Protein 4Q9B (pdb70)

CATH classification: 2.60.40.10

Sequence (193 aa):
SEIAVLLRDPTVEEIWIDKSATLVCEVLSTVSAGVVVSWMVNGKVRNEGVQMEPTKMSGNQYLTISRLTSSVEEWQSGVEYTCSAKQDQSSTPVVKRTRKAAVLLRDPTVEEIWIDKSATLVCEVLVSAGVVVSWMVNGKVRNEGVQMEPTKMSGNQYLTISRLTSSVEEWQSGVEYTCSAKQDPVVKRTRKA

Structure (mmCIF, N/CA/C/O backbone):
data_4Q9B
#
_entry.id   4Q9B
#
_cell.length_a   41.840
_cell.length_b   48.450
_cell.length_c   47.190
_cell.angle_alpha   90.00
_cell.angle_beta   110.31
_cell.angle_gamma   90.00
#
_symmetry.space_group_name_H-M   'P 1 21 1'
#
loop_
_entity.id
_entity.type
_entity.pdbx_description
1 polymer 'Novel antigen receptor'
2 water water
#
loop_
_atom_site.group_PDB
_atom_site.id
_atom_site.type_symbol
_atom_site.label_atom_id
_atom_site.label_alt_id
_atom_site.label_comp_id
_atom_site.label_asym_id
_atom_site.label_entity_id
_atom_site.label_seq_id
_atom_site.pdbx_PDB_ins_code
_atom_site.Cartn_x
_atom_site.Cartn_y
_atom_site.Cartn_z
_atom_site.occupancy
_atom_site.B_iso_or_equiv
_atom_site.auth_seq_id
_atom_site.auth_comp_id
_atom_site.auth_asym_id
_atom_site.auth_atom_id
_atom_site.pdbx_PDB_model_num
ATOM 1 N N . SER A 1 2 ? -26.444 -3.853 5.356 1.00 71.29 243 SER A N 1
ATOM 2 C CA . SER A 1 2 ? -25.623 -3.110 6.365 1.00 73.78 243 SER A CA 1
ATOM 3 C C . SER A 1 2 ? -24.121 -3.002 6.058 1.00 74.70 243 SER A C 1
ATOM 4 O O . SER A 1 2 ? -23.422 -2.251 6.742 1.00 83.48 243 SER A O 1
ATOM 7 N N . GLU A 1 3 ? -23.615 -3.726 5.057 1.00 62.94 244 GLU A N 1
ATOM 8 C CA . GLU A 1 3 ? -22.167 -3.798 4.863 1.00 51.90 244 GLU A CA 1
ATOM 9 C C . GLU A 1 3 ? -21.591 -2.630 4.047 1.00 40.06 244 GLU A C 1
ATOM 10 O O . GLU A 1 3 ? -22.049 -2.294 2.953 1.00 41.67 244 GLU A O 1
ATOM 16 N N . ILE A 1 4 ? -20.562 -2.021 4.609 1.00 31.35 245 ILE A N 1
ATOM 17 C CA . ILE A 1 4 ? -19.865 -0.927 3.963 1.00 27.74 245 ILE A CA 1
ATOM 18 C C . ILE A 1 4 ? -18.731 -1.475 3.094 1.00 29.17 245 ILE A C 1
ATOM 19 O O . ILE A 1 4 ? -18.242 -2.586 3.328 1.00 30.73 245 ILE A O 1
ATOM 24 N N . ALA A 1 5 ? -18.324 -0.689 2.093 1.00 24.83 246 ALA A N 1
ATOM 25 C CA . ALA A 1 5 ? -17.173 -0.994 1.267 1.00 24.37 246 ALA A CA 1
ATOM 26 C C . ALA A 1 5 ? -16.098 -0.001 1.637 1.00 20.83 246 ALA A C 1
ATOM 27 O O . ALA A 1 5 ? -16.366 1.203 1.680 1.00 22.26 246 ALA A O 1
ATOM 29 N N . VAL A 1 6 ? -14.906 -0.500 1.938 1.00 19.03 247 VAL A N 1
ATOM 30 C CA . VAL A 1 6 ? -13.803 0.341 2.382 1.00 18.04 247 VAL A CA 1
ATOM 31 C C . VAL A 1 6 ? -12.653 0.193 1.406 1.00 18.01 247 VAL A C 1
ATOM 32 O O . VAL A 1 6 ? -12.183 -0.910 1.149 1.00 20.58 247 VAL A O 1
ATOM 36 N N . LEU A 1 7 ? -12.223 1.311 0.843 1.00 15.95 248 LEU A N 1
ATOM 37 C CA . LEU A 1 7 ? -11.122 1.357 -0.095 1.00 17.33 248 LEU A CA 1
ATOM 38 C C . LEU A 1 7 ? -10.021 2.250 0.464 1.00 16.74 248 LEU A C 1
ATOM 39 O O . LEU A 1 7 ? -10.222 3.435 0.718 1.00 17.72 248 LEU A O 1
ATOM 44 N N . LEU A 1 8 ? -8.845 1.671 0.659 1.00 16.24 249 LEU A N 1
ATOM 45 C CA . LEU A 1 8 ? -7.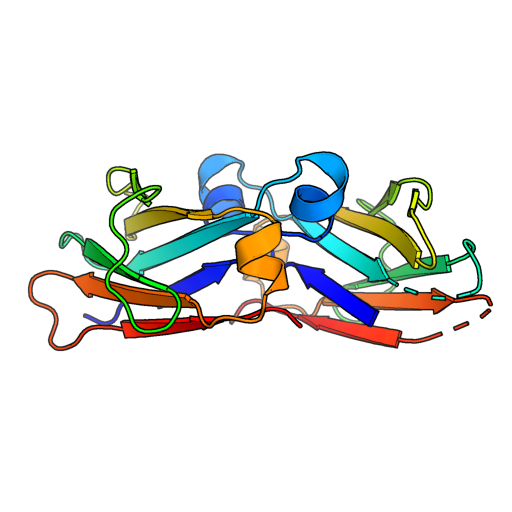692 2.386 1.228 1.00 15.20 249 LEU A CA 1
ATOM 46 C C . LEU A 1 8 ? -6.710 2.713 0.113 1.00 16.02 249 LEU A C 1
ATOM 47 O O . LEU A 1 8 ? -6.234 1.801 -0.585 1.00 18.21 249 LEU A O 1
ATOM 52 N N . ARG A 1 9 ? -6.417 4.006 -0.052 1.00 16.39 250 ARG A N 1
ATOM 53 C CA . ARG A 1 9 ? -5.522 4.489 -1.094 1.00 15.78 250 ARG A CA 1
ATOM 54 C C . ARG A 1 9 ? -4.160 4.782 -0.501 1.00 15.08 250 ARG A C 1
ATOM 55 O O . ARG A 1 9 ? -4.053 5.555 0.473 1.00 16.60 250 ARG A O 1
ATOM 63 N N . ASP A 1 10 ? -3.128 4.191 -1.100 1.00 18.10 251 ASP A N 1
ATOM 64 C CA . ASP A 1 10 ? -1.749 4.483 -0.757 1.00 18.07 251 ASP A CA 1
ATOM 65 C C . ASP A 1 10 ? -1.377 5.887 -1.204 1.00 15.86 251 ASP A C 1
ATOM 66 O O . ASP A 1 10 ? -1.961 6.420 -2.145 1.00 17.67 251 ASP A O 1
ATOM 71 N N . PRO A 1 11 ? -0.357 6.483 -0.560 1.00 17.69 252 PRO A N 1
ATOM 72 C CA . PRO A 1 11 ? 0.229 7.661 -1.195 1.00 18.76 252 PRO A CA 1
ATOM 73 C C . PRO A 1 11 ? 0.784 7.282 -2.574 1.00 19.55 252 PRO A C 1
ATOM 74 O O . PRO A 1 11 ? 1.311 6.186 -2.749 1.00 20.02 252 PRO A O 1
ATOM 78 N N . THR A 1 12 ? 0.682 8.184 -3.533 1.00 21.22 253 THR A N 1
ATOM 79 C CA . THR A 1 12 ? 1.248 7.908 -4.846 1.00 21.71 253 THR A CA 1
ATOM 80 C C . THR A 1 12 ? 2.755 8.159 -4.800 1.00 22.61 253 THR A C 1
ATOM 81 O O . THR A 1 12 ? 3.235 8.875 -3.930 1.00 20.40 253 THR A O 1
ATOM 85 N N . VAL A 1 13 ? 3.497 7.558 -5.723 1.00 21.36 254 VAL A N 1
ATOM 86 C CA . VAL A 1 13 ? 4.925 7.792 -5.802 1.00 22.21 254 VAL A CA 1
ATOM 87 C C . VAL A 1 13 ? 5.143 9.252 -6.168 1.00 21.96 254 VAL A C 1
ATOM 88 O O . VAL A 1 13 ? 6.111 9.874 -5.697 1.00 23.46 254 VAL A O 1
ATOM 92 N N . GLU A 1 14 ? 4.249 9.794 -6.997 1.00 25.50 255 GLU A N 1
ATOM 93 C CA . GLU A 1 14 ? 4.285 11.207 -7.333 1.00 26.52 255 GLU A CA 1
ATOM 94 C C . GLU A 1 14 ? 4.228 12.077 -6.066 1.00 26.29 255 GLU A C 1
ATOM 95 O O . GLU A 1 14 ? 5.050 12.967 -5.907 1.00 27.10 255 GLU A O 1
ATOM 101 N N . GLU A 1 15 ? 3.270 11.804 -5.175 1.00 24.31 256 GLU A N 1
ATOM 102 C CA . GLU A 1 15 ? 3.176 12.571 -3.933 1.00 24.17 256 GLU A CA 1
ATOM 103 C C . GLU A 1 15 ? 4.492 12.462 -3.157 1.00 23.22 256 GLU A C 1
ATOM 104 O O . GLU A 1 15 ? 5.017 13.455 -2.656 1.00 22.92 256 GLU A O 1
ATOM 110 N N . ILE A 1 16 ? 5.010 11.246 -3.038 1.00 23.20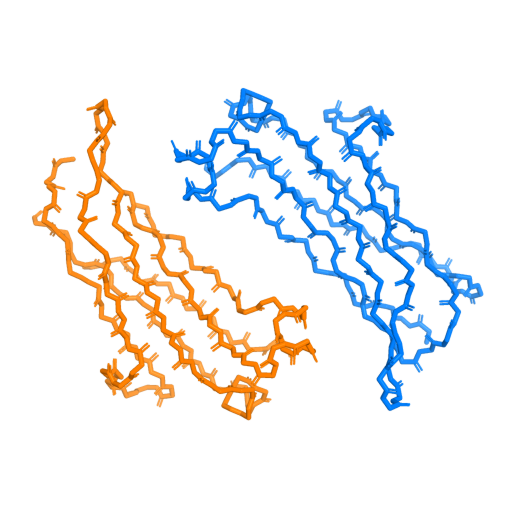 257 ILE A N 1
ATOM 111 C CA . ILE A 1 16 ? 6.237 11.003 -2.275 1.00 24.18 257 ILE A CA 1
ATOM 112 C C . ILE A 1 16 ? 7.420 11.771 -2.864 1.00 24.99 257 ILE A C 1
ATOM 113 O O . ILE A 1 16 ? 8.187 12.383 -2.142 1.00 24.87 257 ILE A O 1
ATOM 118 N N . TRP A 1 17 ? 7.554 11.730 -4.179 1.00 26.20 258 TRP A N 1
ATOM 119 C CA . TRP A 1 17 ? 8.713 12.308 -4.851 1.00 29.04 258 TRP A CA 1
ATOM 120 C C . TRP A 1 17 ? 8.671 13.828 -4.933 1.00 31.51 258 TRP A C 1
ATOM 121 O O . TRP A 1 17 ? 9.679 14.489 -4.679 1.00 35.27 258 TRP A O 1
ATOM 132 N N . ILE A 1 18 ? 7.523 14.380 -5.324 1.00 33.47 259 ILE A N 1
ATOM 133 C CA . ILE A 1 18 ? 7.470 15.802 -5.655 1.00 40.43 259 ILE A CA 1
ATOM 134 C C . ILE A 1 18 ? 6.751 16.626 -4.573 1.00 40.61 259 ILE A C 1
ATOM 135 O O . ILE A 1 18 ? 7.199 17.729 -4.254 1.00 41.91 259 ILE A O 1
ATOM 140 N N . ASP A 1 19 ? 5.674 16.091 -3.988 1.00 39.41 260 ASP A N 1
ATOM 141 C CA . ASP A 1 19 ? 5.028 16.730 -2.832 1.00 38.09 260 ASP A CA 1
ATOM 142 C C . ASP A 1 19 ? 5.810 16.557 -1.521 1.00 34.78 260 ASP A C 1
ATOM 143 O O . ASP A 1 19 ? 5.617 17.336 -0.590 1.00 42.20 260 ASP A O 1
ATOM 148 N N . LYS A 1 20 ? 6.654 15.526 -1.437 1.00 34.51 261 LYS A N 1
ATOM 149 C CA . LYS A 1 20 ? 7.382 15.168 -0.201 1.00 33.44 261 LYS A CA 1
ATOM 150 C C . LYS A 1 20 ? 6.451 14.941 1.003 1.00 35.61 261 LYS A C 1
ATOM 151 O O . LYS A 1 20 ? 6.764 15.312 2.151 1.00 39.85 261 LYS A O 1
ATOM 157 N N . SER A 1 21 ? 5.312 14.313 0.730 1.00 29.97 262 SER A N 1
ATOM 158 C CA . SER A 1 21 ? 4.384 13.909 1.780 1.00 29.47 262 SER A CA 1
ATOM 159 C C . SER A 1 21 ? 3.808 12.554 1.436 1.00 26.54 262 SER A C 1
ATOM 160 O O . SER A 1 21 ? 4.018 12.045 0.323 1.00 26.80 262 SER A O 1
ATOM 163 N N . ALA A 1 22 ? 3.084 11.977 2.391 1.00 25.46 263 ALA A N 1
ATOM 164 C CA . ALA A 1 22 ? 2.423 10.709 2.183 1.00 22.96 263 ALA A CA 1
ATOM 165 C C . ALA A 1 22 ? 1.050 10.767 2.819 1.00 18.89 263 ALA A C 1
ATOM 166 O O . ALA A 1 22 ? 0.925 10.804 4.055 1.00 24.26 263 ALA A O 1
ATOM 168 N N . THR A 1 23 ? 0.027 10.805 1.969 1.00 20.05 264 THR A N 1
ATOM 169 C CA . THR A 1 23 ? -1.348 10.939 2.417 1.00 18.15 264 THR A CA 1
ATOM 170 C C . THR A 1 23 ? -2.074 9.673 2.052 1.00 17.73 264 THR A C 1
ATOM 171 O O . THR A 1 23 ? -2.187 9.327 0.877 1.00 19.14 264 THR A O 1
ATOM 175 N N . LEU A 1 24 ? -2.558 8.982 3.070 1.00 18.65 265 LEU A N 1
ATOM 176 C CA . LEU A 1 24 ? -3.418 7.822 2.870 1.00 16.01 265 LEU A CA 1
ATOM 177 C C . LEU A 1 24 ? -4.871 8.255 2.938 1.00 14.39 265 LEU A C 1
ATOM 178 O O . LEU A 1 24 ? -5.240 9.125 3.731 1.00 16.80 265 LEU A O 1
ATOM 183 N N . VAL A 1 25 ? -5.702 7.643 2.101 1.00 14.46 266 VAL A N 1
ATOM 184 C CA . VAL A 1 25 ? -7.098 8.031 2.026 1.00 14.92 266 VAL A CA 1
ATOM 185 C C . VAL A 1 25 ? -7.969 6.797 2.151 1.00 14.45 266 VAL A C 1
ATOM 186 O O . VAL A 1 25 ? -7.859 5.850 1.360 1.00 15.31 266 VAL A O 1
ATOM 190 N N . CYS A 1 26 ? -8.854 6.804 3.137 1.00 14.62 267 CYS A N 1
ATOM 191 C CA . CYS A 1 26 ? -9.827 5.746 3.334 1.00 14.53 267 CYS A CA 1
ATOM 192 C C . CYS A 1 26 ? -11.179 6.257 2.846 1.00 13.60 267 CYS A C 1
ATOM 193 O O . CYS A 1 26 ? -11.711 7.199 3.411 1.00 15.04 267 CYS A O 1
ATOM 196 N N . GLU A 1 27 ? -11.692 5.650 1.779 1.00 13.67 268 GLU A N 1
ATOM 197 C CA . GLU A 1 27 ? -12.975 5.965 1.204 1.00 14.60 268 GLU A CA 1
ATOM 198 C C . GLU A 1 27 ? -13.953 4.896 1.601 1.00 16.24 268 GLU A C 1
ATOM 199 O O . GLU A 1 27 ? -13.717 3.715 1.330 1.00 16.21 268 GLU A O 1
ATOM 205 N N . VAL A 1 28 ? -15.048 5.298 2.236 1.00 16.27 269 VAL A N 1
ATOM 206 C CA . VAL A 1 28 ? -16.042 4.349 2.712 1.00 15.12 269 VAL A CA 1
ATOM 207 C C . VAL A 1 28 ? -17.372 4.595 2.016 1.00 17.04 269 VAL A C 1
ATOM 208 O O . VAL A 1 28 ? -17.909 5.694 2.089 1.00 19.04 269 VAL A O 1
ATOM 212 N N . LEU A 1 29 ? -17.878 3.561 1.345 1.00 19.37 270 LEU A N 1
ATOM 213 C CA . LEU A 1 29 ? -19.148 3.630 0.621 1.00 21.06 270 LEU A CA 1
ATOM 214 C C . LEU A 1 29 ? -20.219 2.780 1.288 1.00 24.44 270 LEU A C 1
ATOM 215 O O . LEU A 1 29 ? -19.953 1.660 1.748 1.00 24.36 270 LEU A O 1
ATOM 220 N N . SER A 1 30 ? -21.434 3.306 1.327 1.00 22.25 271 SER A N 1
ATOM 221 C CA . SER A 1 30 ? -22.547 2.577 1.936 1.00 25.39 271 SER A CA 1
ATOM 222 C C . SER A 1 30 ? -23.837 2.874 1.210 1.00 27.80 271 SER A C 1
ATOM 223 O O . SER A 1 30 ? -23.991 3.947 0.645 1.00 27.32 271 SER A O 1
ATOM 226 N N . THR A 1 31 ? -24.748 1.905 1.250 1.00 32.51 272 THR A N 1
ATOM 227 C CA . THR A 1 31 ? -26.111 2.044 0.737 1.00 35.65 272 THR A CA 1
ATOM 228 C C . THR A 1 31 ? -27.057 2.499 1.852 1.00 36.76 272 THR A C 1
ATOM 229 O O . THR A 1 31 ? -28.274 2.575 1.663 1.00 35.98 272 THR A O 1
ATOM 233 N N . VAL A 1 32 ? -26.484 2.800 3.015 1.00 30.67 273 VAL A N 1
ATOM 234 C CA . VAL A 1 32 ? -27.225 3.197 4.194 1.00 31.96 273 VAL A CA 1
ATOM 235 C C . VAL A 1 32 ? -26.694 4.535 4.734 1.00 29.47 273 VAL A C 1
ATOM 236 O O . VAL A 1 32 ? -25.518 4.862 4.571 1.00 30.35 273 VAL A O 1
ATOM 240 N N . SER A 1 33 ? -27.576 5.296 5.377 1.00 30.02 274 SER A N 1
ATOM 241 C CA . SER A 1 33 ? -27.311 6.676 5.794 1.00 30.43 274 SER A CA 1
ATOM 242 C C . SER A 1 33 ? -26.506 6.801 7.086 1.00 29.00 274 SER A C 1
ATOM 243 O O . SER A 1 33 ? -25.982 7.867 7.397 1.00 30.34 274 SER A O 1
ATOM 246 N N . ALA A 1 34 ? -26.441 5.718 7.850 1.00 27.37 275 ALA A N 1
ATOM 247 C CA . ALA A 1 34 ? -25.742 5.704 9.139 1.00 28.47 275 ALA A CA 1
ATOM 248 C C . ALA A 1 34 ? -24.316 6.263 9.088 1.00 28.49 275 ALA A C 1
ATOM 249 O O . ALA A 1 34 ? -23.561 6.008 8.150 1.00 27.44 275 ALA A O 1
ATOM 251 N N . GLY A 1 35 ? -23.964 7.026 10.117 1.00 25.69 276 GLY A N 1
ATOM 252 C CA . GLY A 1 35 ? -22.658 7.661 10.209 1.00 26.20 276 GLY A CA 1
ATOM 253 C C . GLY A 1 35 ? -21.514 6.674 10.361 1.00 23.3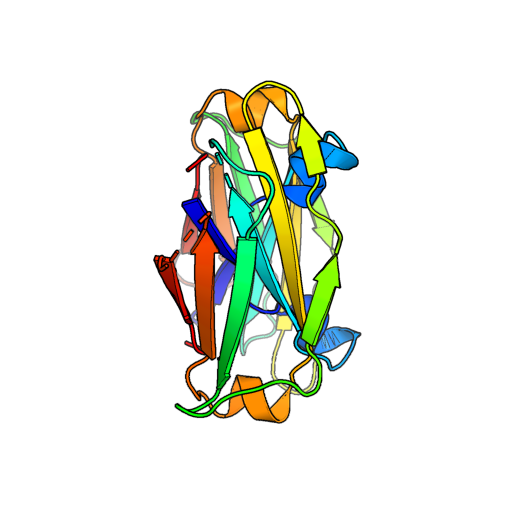0 276 GLY A C 1
ATOM 254 O O . GLY A 1 35 ? -21.688 5.565 10.884 1.00 22.96 276 GLY A O 1
ATOM 255 N N . VAL A 1 36 ? -20.340 7.094 9.915 1.00 21.12 277 VAL A N 1
ATOM 256 C CA . VAL A 1 36 ? -19.163 6.233 9.857 1.00 19.28 277 VAL A CA 1
ATOM 257 C C . VAL A 1 36 ? -18.014 6.919 10.567 1.00 20.05 277 VAL A C 1
ATOM 258 O O . VAL A 1 36 ? -17.774 8.109 10.351 1.00 23.43 277 VAL A O 1
ATOM 262 N N . VAL A 1 37 ? -17.331 6.169 11.426 1.00 19.36 278 VAL A N 1
ATOM 263 C CA . VAL A 1 37 ? -16.092 6.611 12.086 1.00 17.86 278 VAL A CA 1
ATOM 264 C C . VAL A 1 37 ? -14.951 5.773 11.533 1.00 17.39 278 VAL A C 1
ATOM 265 O O . VAL A 1 37 ? -15.084 4.562 11.393 1.00 17.50 278 VAL A O 1
ATOM 269 N N . VAL A 1 38 ? -13.832 6.420 11.230 1.00 16.67 279 VAL A N 1
ATOM 270 C CA . VAL A 1 38 ? -12.637 5.748 10.734 1.00 16.13 279 VAL A CA 1
ATOM 271 C C . VAL A 1 38 ? -11.535 5.991 11.762 1.00 17.69 279 VAL A C 1
ATOM 272 O O . VAL A 1 38 ? -11.258 7.145 12.125 1.00 21.21 279 VAL A O 1
ATOM 276 N N . SER A 1 39 ? -10.972 4.902 12.267 1.00 17.35 280 SER A N 1
ATOM 277 C CA . SER A 1 39 ? -9.889 4.915 13.250 1.00 18.78 280 SER A CA 1
ATOM 278 C C . SER A 1 39 ? -8.620 4.388 12.582 1.00 20.32 280 SER A C 1
ATOM 279 O O . SER A 1 39 ? -8.651 3.351 11.913 1.00 21.25 280 SER A O 1
ATOM 282 N N . TRP A 1 40 ? -7.509 5.091 12.766 1.00 18.92 281 TRP A N 1
ATOM 283 C CA . TRP A 1 40 ? -6.240 4.726 12.161 1.00 20.67 281 TRP A CA 1
ATOM 284 C C . TRP A 1 40 ? -5.242 4.219 13.191 1.00 21.96 281 TRP A C 1
ATOM 285 O O . TRP A 1 40 ? -5.192 4.719 14.325 1.00 22.38 281 TRP A O 1
ATOM 296 N N . MET A 1 41 ? -4.449 3.236 12.772 1.00 22.16 282 MET A N 1
ATOM 297 C CA . MET A 1 41 ? -3.235 2.841 13.479 1.00 24.92 282 MET A CA 1
ATOM 298 C C . MET A 1 41 ? -2.045 2.974 12.544 1.00 27.41 282 MET A C 1
ATOM 299 O O . MET A 1 41 ? -2.181 2.744 11.350 1.00 24.96 282 MET A O 1
ATOM 304 N N . VAL A 1 42 ? -0.896 3.342 13.107 1.00 28.17 283 VAL A N 1
ATOM 305 C CA . VAL A 1 42 ? 0.375 3.345 12.401 1.00 28.13 283 VAL A CA 1
ATOM 306 C C . VAL A 1 42 ? 1.384 2.641 13.296 1.00 32.55 283 VAL A C 1
ATOM 307 O O . VAL A 1 42 ? 1.511 2.973 14.487 1.00 31.79 283 VAL A O 1
ATOM 311 N N . ASN A 1 43 ? 2.067 1.651 12.733 1.00 32.05 284 ASN A N 1
ATOM 312 C CA . ASN A 1 43 ? 3.034 0.857 13.495 1.00 35.52 284 ASN A CA 1
ATOM 313 C C . ASN A 1 43 ? 2.398 0.240 14.756 1.00 39.48 284 ASN A C 1
ATOM 314 O O . ASN A 1 43 ? 3.020 0.167 15.818 1.00 39.02 284 ASN A O 1
ATOM 319 N N . GLY A 1 44 ? 1.150 -0.197 14.621 1.00 38.60 285 GLY A N 1
ATOM 320 C CA . GLY A 1 44 ? 0.391 -0.777 15.738 1.00 37.44 285 GLY A CA 1
ATOM 321 C C . GLY A 1 44 ? -0.053 0.173 16.845 1.00 34.51 285 GLY A C 1
ATOM 322 O O . GLY A 1 44 ? -0.543 -0.280 17.877 1.00 41.83 285 GLY A O 1
ATOM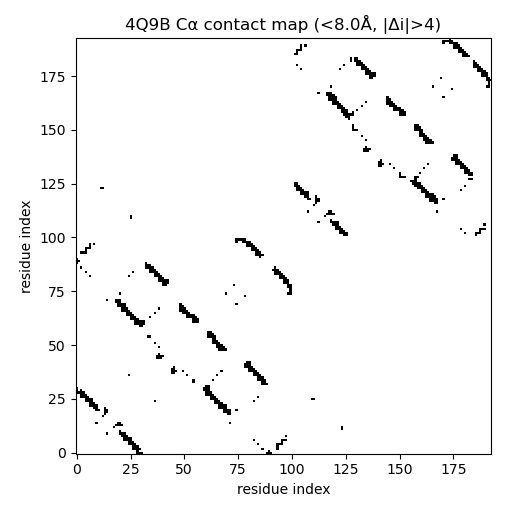 323 N N . LYS A 1 45 ? 0.123 1.478 16.651 1.00 32.34 286 LYS A N 1
ATOM 324 C CA . LYS A 1 45 ? -0.246 2.483 17.649 1.00 34.36 286 LYS A CA 1
ATOM 325 C C . LYS A 1 45 ? -1.386 3.323 17.113 1.00 31.94 286 LYS A C 1
ATOM 326 O O . LYS A 1 45 ? -1.420 3.638 15.915 1.00 31.29 286 LYS A O 1
ATOM 332 N N . VAL A 1 46 ? -2.301 3.701 18.000 1.00 32.23 287 VAL A N 1
ATOM 333 C CA . VAL A 1 46 ? -3.372 4.643 17.664 1.00 28.61 287 VAL A CA 1
ATOM 334 C C . VAL A 1 46 ? -2.763 5.905 17.067 1.00 28.38 287 VAL A C 1
ATOM 335 O O . VAL A 1 46 ? -1.806 6.459 17.618 1.00 30.93 287 VAL A O 1
ATOM 339 N N . ARG A 1 47 ? -3.300 6.347 15.941 1.00 26.89 288 ARG A N 1
ATOM 340 C CA . ARG A 1 47 ? -2.878 7.606 15.342 1.00 24.88 288 ARG A CA 1
ATOM 341 C C . ARG A 1 47 ? -4.066 8.551 15.196 1.00 26.51 288 ARG A C 1
ATOM 342 O O . ARG A 1 47 ? -5.000 8.284 14.440 1.00 24.72 288 ARG A O 1
ATOM 350 N N . ASN A 1 48 ? -4.016 9.660 15.924 1.00 30.72 289 ASN A N 1
ATOM 351 C CA . ASN A 1 48 ? -4.995 10.733 15.788 1.00 33.51 289 ASN A CA 1
ATOM 352 C C . ASN A 1 48 ? -4.426 11.951 15.075 1.00 30.00 289 ASN A C 1
ATOM 353 O O . ASN A 1 48 ? -5.146 12.647 14.356 1.00 32.71 289 ASN A O 1
ATOM 358 N N . GLU A 1 49 ? -3.140 12.223 15.284 1.00 31.08 290 GLU A N 1
ATOM 359 C CA . GLU A 1 49 ? -2.502 13.342 14.617 1.00 34.04 290 GLU A CA 1
ATOM 360 C C . GLU A 1 49 ? -2.471 13.078 13.129 1.00 30.21 290 GLU A C 1
ATOM 361 O O . GLU A 1 49 ? -2.157 11.971 12.711 1.00 30.18 290 GLU A O 1
ATOM 367 N N . GLY A 1 50 ? -2.809 14.105 12.351 1.00 31.46 291 GLY A N 1
ATOM 368 C CA . GLY A 1 50 ? -2.769 14.046 10.892 1.00 30.39 291 GLY A CA 1
ATOM 369 C C . GLY A 1 50 ? -4.010 13.439 10.266 1.00 28.48 291 GLY A C 1
ATOM 370 O O . GLY A 1 50 ? -4.051 13.231 9.048 1.00 26.76 291 GLY A O 1
ATOM 371 N N . VAL A 1 51 ? -5.016 13.134 11.085 1.00 25.30 292 VAL A N 1
ATOM 372 C CA . VAL A 1 51 ? -6.250 12.541 10.603 1.00 25.84 292 VAL A CA 1
ATOM 373 C C . VAL A 1 51 ? -7.314 13.619 10.436 1.00 25.86 292 VAL A C 1
ATOM 374 O O . VAL A 1 51 ? -7.597 14.379 11.376 1.00 31.56 292 VAL A O 1
ATOM 378 N N . GLN A 1 52 ? -7.908 13.680 9.246 1.00 23.67 293 GLN A N 1
ATOM 379 C CA . GLN A 1 52 ? -9.015 14.580 8.952 1.00 28.75 293 GLN A CA 1
ATOM 380 C C . GLN A 1 52 ? -10.149 13.804 8.318 1.00 26.06 293 GLN A C 1
ATOM 381 O O . GLN A 1 52 ? -9.965 13.209 7.245 1.00 25.29 293 GLN A O 1
ATOM 387 N N . MET A 1 53 ? -11.314 13.798 8.975 1.00 27.41 294 MET A N 1
ATOM 388 C CA . MET A 1 53 ? -12.502 13.187 8.382 1.00 28.98 294 MET A CA 1
ATOM 389 C C . MET A 1 53 ? -13.410 14.263 7.827 1.00 31.05 294 MET A C 1
ATOM 390 O O . MET A 1 53 ? -13.623 15.314 8.440 1.00 33.37 294 MET A O 1
ATOM 395 N N . GLU A 1 54 ? -13.921 13.995 6.638 1.00 31.94 295 GLU A N 1
ATOM 396 C CA . GLU A 1 54 ? -14.809 14.909 5.974 1.00 35.90 295 GLU A CA 1
ATOM 397 C C . GLU A 1 54 ? -16.226 14.496 6.290 1.00 34.21 295 GLU A C 1
ATOM 398 O O . GLU A 1 54 ? -16.500 13.319 6.529 1.00 28.86 295 GLU A O 1
ATOM 404 N N . PRO A 1 55 ? -17.147 15.468 6.312 1.00 36.20 296 PRO A N 1
ATOM 405 C CA . PRO A 1 55 ? -18.516 15.056 6.541 1.00 35.19 296 PRO A CA 1
ATOM 406 C C . PRO A 1 55 ? -19.004 14.104 5.437 1.00 30.97 296 PRO A C 1
ATOM 407 O O . PRO A 1 55 ? -18.593 14.225 4.285 1.00 34.82 296 PRO A O 1
ATOM 411 N N . THR A 1 56 ? -19.834 13.140 5.809 1.00 32.81 297 THR A N 1
ATOM 412 C CA . THR A 1 56 ? -20.441 12.224 4.854 1.00 33.54 297 THR A CA 1
ATOM 413 C C . THR A 1 56 ? -21.163 12.976 3.739 1.00 37.31 297 THR A C 1
ATOM 414 O O . THR A 1 56 ? -21.886 13.957 3.987 1.00 39.08 297 THR A O 1
ATOM 418 N N . LYS A 1 57 ? -20.944 12.524 2.513 1.00 38.84 298 LYS A N 1
ATOM 419 C CA . LYS A 1 57 ? -21.637 13.063 1.354 1.00 37.14 298 LYS A CA 1
ATOM 420 C C . LYS A 1 57 ? -22.735 12.087 0.935 1.00 37.62 298 LYS A C 1
ATOM 421 O O . LYS A 1 57 ? -22.552 10.874 0.997 1.00 32.22 298 LYS A O 1
ATOM 427 N N . MET A 1 58 ? -23.887 12.613 0.524 1.00 41.01 299 MET A N 1
ATOM 428 C CA . MET A 1 58 ? -24.953 11.758 0.018 1.00 43.69 299 MET A CA 1
ATOM 429 C C . MET A 1 58 ? -25.070 11.974 -1.479 1.00 41.73 299 MET A C 1
ATOM 430 O O . MET A 1 58 ? -25.029 13.112 -1.945 1.00 47.93 299 MET A O 1
ATOM 435 N N . SER A 1 59 ? -25.203 10.878 -2.222 1.00 36.61 300 SER A N 1
ATOM 436 C CA . SER A 1 59 ? -25.579 10.929 -3.636 1.00 46.03 300 SER A CA 1
ATOM 437 C C . SER A 1 59 ? -27.094 10.737 -3.754 1.00 45.61 300 SER A C 1
ATOM 438 O O . SER A 1 59 ? -27.865 11.449 -3.120 1.00 51.53 300 SER A O 1
ATOM 441 N N . GLY A 1 60 ? -27.521 9.785 -4.573 1.00 45.81 301 GLY A N 1
ATOM 442 C CA . GLY A 1 60 ? -28.911 9.430 -4.653 1.00 47.42 301 GLY A CA 1
ATOM 443 C C . GLY A 1 60 ? -29.247 8.442 -3.565 1.00 46.26 301 GLY A C 1
ATOM 444 O O . GLY A 1 60 ? -30.040 8.748 -2.674 1.00 48.30 301 GLY A O 1
ATOM 445 N N . ASN A 1 61 ? -28.646 7.254 -3.647 1.00 37.03 302 ASN A N 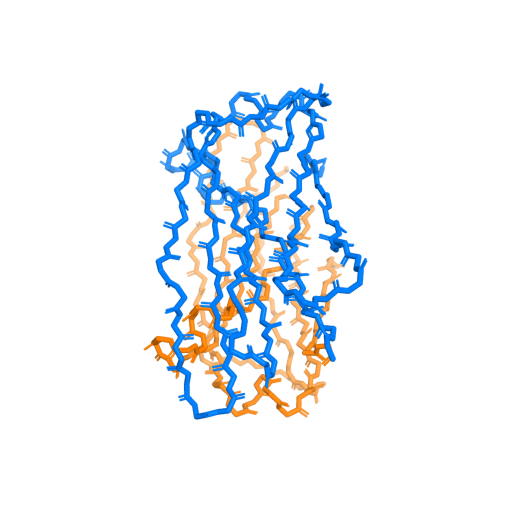1
ATOM 446 C CA . ASN A 1 61 ? -28.946 6.167 -2.712 1.00 41.92 302 ASN A CA 1
ATOM 447 C C . ASN A 1 61 ? -27.728 5.687 -1.958 1.00 37.10 302 ASN A C 1
ATOM 448 O O . ASN A 1 61 ? -27.808 4.709 -1.218 1.00 36.75 302 ASN A O 1
ATOM 453 N N . GLN A 1 62 ? -26.598 6.370 -2.128 1.00 33.72 303 GLN A N 1
ATOM 454 C CA . GLN A 1 62 ? -25.373 5.954 -1.468 1.00 33.09 303 GLN A CA 1
ATOM 455 C C . GLN A 1 62 ? -24.770 7.074 -0.645 1.00 30.00 303 GLN A C 1
ATOM 456 O O . GLN A 1 62 ? -25.090 8.261 -0.833 1.00 29.54 303 GLN A O 1
ATOM 462 N N . TYR A 1 63 ? -23.857 6.673 0.242 1.00 28.28 304 TYR A N 1
ATOM 463 C CA . TYR A 1 63 ? -23.194 7.583 1.165 1.00 25.26 304 TYR A CA 1
ATOM 464 C C . TYR A 1 63 ? -21.676 7.364 1.153 1.00 22.76 304 TYR A C 1
ATOM 465 O O . TYR A 1 63 ? -21.202 6.233 1.282 1.00 23.04 304 TYR A O 1
ATOM 474 N N . LEU A 1 64 ? -20.936 8.462 1.015 1.00 21.02 305 LEU A N 1
ATOM 475 C CA . LEU A 1 64 ? -19.469 8.435 0.902 1.00 19.74 305 LEU A CA 1
ATOM 476 C C . LEU A 1 64 ? -18.828 9.164 2.072 1.00 20.15 305 LEU A C 1
ATOM 477 O O . LEU A 1 64 ? -19.037 10.368 2.257 1.00 24.18 305 LEU A O 1
ATOM 482 N N . THR A 1 65 ? -18.023 8.450 2.845 1.00 17.72 306 THR A N 1
ATOM 483 C CA . THR A 1 65 ? -17.295 9.025 3.961 1.00 18.66 306 THR A CA 1
ATOM 484 C C . THR A 1 65 ? -15.803 8.866 3.730 1.00 16.76 306 THR A C 1
ATOM 485 O O . THR A 1 65 ? -15.334 7.753 3.505 1.00 17.91 306 THR A O 1
ATOM 489 N N . ILE A 1 66 ? -15.075 9.973 3.767 1.00 15.48 307 ILE A N 1
ATOM 490 C CA . ILE A 1 66 ? -13.644 9.994 3.487 1.00 15.05 307 ILE A CA 1
ATOM 491 C C . ILE A 1 66 ? -12.871 10.415 4.732 1.00 16.72 307 ILE A C 1
ATOM 492 O O . ILE A 1 66 ? -13.209 11.420 5.353 1.00 19.18 307 ILE A O 1
ATOM 497 N N . SER A 1 67 ? -11.833 9.654 5.074 1.00 16.43 308 SER A N 1
ATOM 498 C CA . SER A 1 67 ? -10.879 10.035 6.088 1.00 15.21 308 SER A CA 1
ATOM 499 C C . SER A 1 67 ? -9.499 10.008 5.502 1.00 15.79 308 SER A C 1
ATOM 500 O O . SER A 1 67 ? -9.142 9.056 4.812 1.00 16.61 308 SER A O 1
ATOM 503 N N . ARG A 1 68 ? -8.728 11.073 5.729 1.00 15.24 309 ARG A N 1
ATOM 504 C CA . ARG A 1 68 ? -7.354 11.119 5.240 1.00 16.57 309 ARG A CA 1
ATOM 505 C C . ARG A 1 68 ? -6.376 11.147 6.392 1.00 17.86 309 ARG A C 1
ATOM 506 O O . ARG A 1 68 ? -6.597 11.871 7.369 1.00 19.54 309 ARG A O 1
ATOM 514 N N . LEU A 1 69 ? -5.285 10.401 6.250 1.00 17.83 310 LEU A N 1
ATOM 515 C CA . LEU A 1 69 ? -4.184 10.385 7.197 1.00 18.26 310 LEU A CA 1
ATOM 516 C C . LEU A 1 69 ? -2.962 10.951 6.501 1.00 18.70 310 LEU A C 1
ATOM 517 O O . LEU A 1 69 ? -2.444 10.366 5.543 1.00 17.93 310 LEU A O 1
ATOM 522 N N . THR A 1 70 ? -2.488 12.096 6.995 1.00 19.31 311 THR A N 1
ATOM 523 C CA . THR A 1 70 ? -1.232 12.672 6.542 1.00 23.59 311 THR A CA 1
ATOM 524 C C . THR A 1 70 ? -0.071 12.128 7.375 1.00 24.66 311 THR A C 1
ATOM 525 O O . THR A 1 70 ? -0.079 12.208 8.605 1.00 25.94 311 THR A O 1
ATOM 529 N N . SER A 1 71 ? 0.907 11.562 6.671 1.00 27.54 312 SER A N 1
ATOM 530 C CA . SER A 1 71 ? 2.097 10.925 7.230 1.00 30.65 312 SER A CA 1
ATOM 531 C C . SER A 1 71 ? 3.325 11.546 6.545 1.00 36.32 312 SER A C 1
ATOM 532 O O . SER A 1 71 ? 3.228 12.165 5.473 1.00 37.01 312 SER A O 1
ATOM 535 N N . SER A 1 72 ? 4.491 11.390 7.138 1.00 36.99 313 SER A N 1
ATOM 536 C CA . SER A 1 72 ? 5.713 11.884 6.508 1.00 35.40 313 SER A CA 1
ATOM 537 C C . SER A 1 72 ? 6.183 10.906 5.430 1.00 29.85 313 SER A C 1
ATOM 538 O O . SER A 1 72 ? 5.885 9.713 5.491 1.00 29.82 313 SER A O 1
ATOM 541 N N . VAL A 1 73 ? 6.935 11.393 4.447 1.00 30.96 314 VAL A N 1
ATOM 542 C CA . VAL A 1 73 ? 7.599 10.467 3.514 1.00 33.05 314 VAL A CA 1
ATOM 543 C C . VAL A 1 73 ? 8.502 9.486 4.254 1.00 30.97 314 VAL A C 1
ATOM 544 O O . VAL A 1 73 ? 8.553 8.314 3.905 1.00 30.78 314 VAL A O 1
ATOM 548 N N . GLU A 1 74 ? 9.184 9.960 5.295 1.00 34.50 315 GLU A N 1
ATOM 549 C CA . GLU A 1 74 ? 10.053 9.085 6.090 1.00 37.65 315 GLU A CA 1
ATOM 550 C C . GLU A 1 74 ? 9.283 7.984 6.800 1.00 35.04 315 GLU A C 1
ATOM 551 O O . GLU A 1 74 ? 9.746 6.845 6.818 1.00 34.55 315 GLU A O 1
ATOM 557 N N . GLU A 1 75 ? 8.094 8.294 7.338 1.00 31.76 316 GLU A N 1
ATOM 558 C CA . GLU A 1 75 ? 7.293 7.258 7.979 1.00 32.41 316 GLU A CA 1
ATOM 559 C C . GLU A 1 75 ? 6.811 6.230 6.963 1.00 28.27 316 GLU A C 1
ATOM 560 O O . GLU A 1 75 ? 6.913 5.031 7.200 1.00 32.03 316 GLU A O 1
ATOM 566 N N . TRP A 1 76 ? 6.310 6.686 5.814 1.00 28.04 317 TRP A N 1
ATOM 567 C CA . TRP A 1 76 ? 5.905 5.749 4.783 1.00 30.11 317 TRP A CA 1
ATOM 568 C C . TRP A 1 76 ? 7.096 4.891 4.360 1.00 29.21 317 TRP A C 1
ATOM 569 O O . TRP A 1 76 ? 6.977 3.682 4.262 1.00 28.75 317 TRP A O 1
ATOM 580 N N . GLN A 1 77 ? 8.251 5.522 4.155 1.00 32.78 318 GLN A N 1
ATOM 581 C CA . GLN A 1 77 ? 9.426 4.805 3.672 1.00 35.58 318 GLN A CA 1
ATOM 582 C C . GLN A 1 77 ? 10.242 4.137 4.792 1.00 39.83 318 GLN A C 1
ATOM 583 O O . GLN A 1 77 ? 11.368 3.718 4.555 1.00 43.40 318 GLN A O 1
ATOM 589 N N . SER A 1 78 ? 9.668 4.032 5.994 1.00 38.87 319 SER A N 1
ATOM 590 C CA . SER A 1 78 ? 10.227 3.197 7.061 1.00 38.17 319 SER A CA 1
ATOM 591 C C . SER A 1 78 ? 9.673 1.769 7.014 1.00 27.16 319 SER A C 1
ATOM 592 O O . SER A 1 78 ? 10.190 0.872 7.711 1.00 42.07 319 SER A O 1
ATOM 595 N N . GLY A 1 79 ? 8.610 1.577 6.221 1.00 30.00 320 GLY A N 1
ATOM 596 C CA . GLY A 1 79 ? 8.001 0.256 6.045 1.00 37.86 320 GLY A CA 1
ATOM 597 C C . GLY A 1 79 ? 6.971 -0.131 7.089 1.00 36.99 320 GLY A C 1
ATOM 598 O O . GLY A 1 79 ? 6.460 -1.257 7.066 1.00 40.03 320 GLY A O 1
ATOM 599 N N . VAL A 1 80 ? 6.641 0.780 8.002 1.00 34.82 321 VAL A N 1
ATOM 600 C CA . VAL A 1 80 ? 5.613 0.479 9.012 1.00 35.91 321 VAL A CA 1
ATOM 601 C C . VAL A 1 80 ? 4.228 0.281 8.393 1.00 35.34 321 VAL A C 1
ATOM 602 O O . VAL A 1 80 ? 3.922 0.807 7.318 1.00 34.64 321 VAL A O 1
ATOM 606 N N . GLU A 1 81 ? 3.405 -0.486 9.101 1.00 34.29 322 GLU A N 1
ATOM 607 C CA . GLU A 1 81 ? 2.067 -0.818 8.671 1.00 32.18 322 GLU A CA 1
ATOM 608 C C . GLU A 1 81 ? 1.103 0.296 9.059 1.00 28.45 322 GLU A C 1
ATOM 609 O O . GLU A 1 81 ? 1.219 0.885 10.137 1.00 28.45 322 GLU A O 1
ATOM 615 N N . TYR A 1 82 ? 0.164 0.578 8.159 1.00 26.18 323 TYR A N 1
ATOM 616 C CA . TYR A 1 82 ? -0.931 1.528 8.398 1.00 24.19 323 TYR A CA 1
ATOM 617 C C . TYR A 1 82 ? -2.226 0.780 8.307 1.00 22.00 323 TYR A C 1
ATOM 618 O O . TYR A 1 82 ? -2.439 0.012 7.362 1.00 25.35 323 TYR A O 1
ATOM 627 N N . THR A 1 83 ? -3.117 1.026 9.258 1.00 22.92 324 THR A N 1
ATOM 628 C CA . THR A 1 83 ? -4.396 0.360 9.275 1.00 23.72 324 THR A CA 1
ATOM 629 C C . THR A 1 83 ? -5.489 1.408 9.434 1.00 21.06 324 THR A C 1
ATOM 630 O O . THR A 1 83 ? -5.333 2.382 10.201 1.00 24.57 324 THR A O 1
ATOM 634 N N . CYS A 1 84 ? -6.556 1.251 8.650 1.00 21.53 325 CYS A N 1
ATOM 635 C CA . CYS A 1 84 ? -7.781 2.003 8.883 1.00 20.01 325 CYS A CA 1
ATO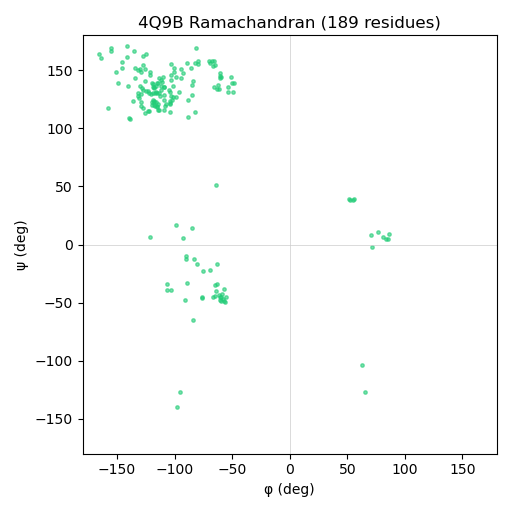M 636 C C . CYS A 1 84 ? -8.939 1.052 9.186 1.00 20.77 325 CYS A C 1
ATOM 637 O O . CYS A 1 84 ? -9.103 0.019 8.529 1.00 21.42 325 CYS A O 1
ATOM 640 N N . SER A 1 85 ? -9.725 1.404 10.192 1.00 19.73 326 SER A N 1
ATOM 641 C CA . SER A 1 85 ? -10.843 0.590 10.637 1.00 19.53 326 SER A CA 1
ATOM 642 C C . SER A 1 85 ? -12.063 1.477 10.555 1.00 18.07 326 SER A C 1
ATOM 643 O O . SER A 1 85 ? -12.153 2.463 11.275 1.00 20.20 326 SER A O 1
ATOM 646 N N . ALA A 1 86 ? -12.993 1.125 9.677 1.00 18.40 327 ALA A N 1
ATOM 647 C CA . ALA A 1 86 ? -14.193 1.896 9.463 1.00 18.28 327 ALA A CA 1
ATOM 648 C C . ALA A 1 86 ? -15.376 1.195 10.104 1.00 18.17 327 ALA A C 1
ATOM 649 O O . ALA A 1 86 ? -15.555 -0.014 9.960 1.00 19.74 327 ALA A O 1
ATOM 651 N N . LYS A 1 87 ? -16.176 1.942 10.846 1.00 18.33 328 LYS A N 1
ATOM 652 C CA . LYS A 1 87 ? -17.352 1.318 11.428 1.00 20.10 328 LYS A CA 1
ATOM 653 C C . LYS A 1 87 ? -18.541 2.236 11.373 1.00 19.32 328 LYS A C 1
ATOM 654 O O . LYS A 1 87 ? -18.448 3.437 11.665 1.00 20.18 328 LYS A O 1
ATOM 660 N N . GLN A 1 88 ? -19.661 1.636 11.004 1.00 19.81 329 GLN A N 1
ATOM 661 C CA . GLN A 1 88 ? -20.882 2.364 10.740 1.00 20.38 329 GLN A CA 1
ATOM 662 C C . GLN A 1 88 ? -21.883 2.088 11.850 1.00 20.64 329 GLN A C 1
ATOM 663 O O . GLN A 1 88 ? -22.071 0.936 12.276 1.00 20.38 329 GLN A O 1
ATOM 669 N N . ASP A 1 89 ? -22.532 3.154 12.313 1.00 22.17 330 ASP A N 1
ATOM 670 C CA . ASP A 1 89 ? -23.594 3.009 13.293 1.00 22.47 330 ASP A CA 1
ATOM 671 C C . ASP A 1 89 ? -24.568 1.929 12.873 1.00 23.25 330 ASP A C 1
ATOM 672 O O . ASP A 1 89 ? -24.905 1.817 11.693 1.00 27.89 330 ASP A O 1
ATOM 677 N N . GLN A 1 90 ? -25.001 1.135 13.840 1.00 25.10 331 GLN A N 1
ATOM 678 C CA . GLN A 1 90 ? -26.061 0.134 13.645 1.00 28.61 331 GLN A CA 1
ATOM 679 C C . GLN A 1 90 ? -25.614 -1.056 12.800 1.00 26.30 331 GLN A C 1
ATOM 680 O O . GLN A 1 90 ? -26.376 -1.989 12.606 1.00 31.71 331 GLN A O 1
ATOM 686 N N . SER A 1 91 ? -24.373 -1.030 12.319 1.00 25.36 332 SER A N 1
ATOM 687 C CA . SER A 1 91 ? -23.769 -2.187 11.694 1.00 28.75 332 SER A CA 1
ATOM 688 C C . SER A 1 91 ? -23.225 -3.142 12.757 1.00 25.89 332 SER A C 1
ATOM 689 O O . SER A 1 91 ? -23.119 -2.806 13.943 1.00 24.00 332 SER A O 1
ATOM 692 N N . SER A 1 92 ? -22.855 -4.336 12.331 1.00 30.13 333 SER A N 1
ATOM 693 C CA . SER A 1 92 ? -22.417 -5.345 13.269 1.00 30.52 333 SER A CA 1
ATOM 694 C C . SER A 1 92 ? -20.917 -5.347 13.580 1.00 30.67 333 SER A C 1
ATOM 695 O O . SER A 1 92 ? -20.525 -5.671 14.701 1.00 35.17 333 SER A O 1
ATOM 698 N N . THR A 1 93 ? -20.073 -4.999 12.607 1.00 30.97 334 THR A N 1
ATOM 699 C CA . THR A 1 93 ? -18.624 -5.159 12.783 1.00 32.11 334 THR A CA 1
ATOM 700 C C . THR A 1 93 ? -17.851 -4.124 11.983 1.00 26.43 334 THR A C 1
ATOM 701 O O . THR A 1 93 ? -18.279 -3.731 10.902 1.00 29.39 334 THR A O 1
ATOM 705 N N . PRO A 1 94 ? -16.690 -3.710 12.493 1.00 27.32 335 PRO A N 1
ATOM 706 C CA . PRO A 1 94 ? -15.862 -2.825 11.677 1.00 26.13 335 PRO A CA 1
ATOM 707 C C . PRO A 1 94 ? -15.255 -3.542 10.473 1.00 25.00 335 PRO A C 1
ATOM 708 O O . PRO A 1 94 ? -15.131 -4.765 10.469 1.00 27.88 335 PRO A O 1
ATOM 712 N N . VAL A 1 95 ? -14.890 -2.758 9.456 1.00 22.74 336 VAL A N 1
ATOM 713 C CA . VAL A 1 95 ? -14.173 -3.248 8.293 1.00 23.58 336 VAL A CA 1
ATOM 714 C C . VAL A 1 95 ? -12.787 -2.630 8.320 1.00 22.45 336 VAL A C 1
ATOM 715 O O . VAL A 1 95 ? -12.646 -1.395 8.447 1.00 22.28 336 VAL A O 1
ATOM 719 N N . VAL A 1 96 ? -11.774 -3.486 8.208 1.00 25.00 337 VAL A N 1
ATOM 720 C CA . VAL A 1 96 ? -10.383 -3.094 8.365 1.00 24.27 337 VAL A CA 1
ATOM 721 C C . VAL A 1 96 ? -9.631 -3.311 7.054 1.00 27.30 337 VAL A C 1
ATOM 722 O O . VAL A 1 96 ? -9.826 -4.326 6.368 1.00 29.37 337 VAL A O 1
ATOM 726 N N . LYS A 1 97 ? -8.816 -2.317 6.700 1.00 24.17 338 LYS A N 1
ATOM 727 C CA . LYS A 1 97 ? -7.909 -2.393 5.578 1.00 22.01 338 LYS A CA 1
ATOM 728 C C . LYS A 1 97 ? -6.531 -1.952 6.058 1.00 22.87 338 LYS A C 1
ATOM 729 O O . LYS A 1 97 ? -6.400 -1.160 7.001 1.00 24.30 338 LYS A O 1
ATOM 735 N N . ARG A 1 98 ? -5.494 -2.478 5.429 1.00 23.83 339 ARG A N 1
ATOM 736 C CA . ARG A 1 98 ? -4.141 -2.094 5.791 1.00 24.67 339 ARG A CA 1
ATOM 737 C C . ARG A 1 98 ? -3.233 -1.975 4.582 1.00 23.22 339 ARG A C 1
ATOM 738 O O . ARG A 1 98 ? -3.511 -2.520 3.504 1.00 24.68 339 ARG A O 1
ATOM 746 N N . THR A 1 99 ? -2.138 -1.264 4.793 1.00 21.24 340 THR A N 1
ATOM 747 C CA . THR A 1 99 ? -1.126 -1.104 3.775 1.00 23.52 340 THR A CA 1
ATOM 748 C C . THR A 1 99 ? 0.239 -0.795 4.394 1.00 24.33 340 THR A C 1
ATOM 749 O O . THR A 1 99 ? 0.362 -0.491 5.588 1.00 27.71 340 THR A O 1
ATOM 753 N N . ARG A 1 100 ? 1.253 -0.864 3.546 1.00 27.80 341 ARG A N 1
ATOM 754 C CA . ARG A 1 100 ? 2.621 -0.532 3.889 1.00 31.28 341 ARG A CA 1
ATOM 755 C C . ARG A 1 100 ? 3.362 -0.397 2.558 1.00 35.77 341 ARG A C 1
ATOM 756 O O . ARG A 1 100 ? 2.858 -0.841 1.510 1.00 34.41 341 ARG A O 1
ATOM 764 N N . LYS A 1 101 ? 4.536 0.220 2.599 1.00 37.47 342 LYS A N 1
ATOM 765 C CA . LYS A 1 101 ? 5.350 0.447 1.393 1.00 44.16 342 LYS A CA 1
ATOM 766 C C . LYS A 1 101 ? 5.570 -0.831 0.574 1.00 51.09 342 LYS A C 1
ATOM 767 O O . LYS A 1 101 ? 5.704 -1.922 1.134 1.00 48.48 342 LYS A O 1
ATOM 773 N N . ALA A 1 102 ? 5.595 -0.676 -0.751 1.00 56.67 343 ALA A N 1
ATOM 774 C CA . ALA A 1 102 ? 5.813 -1.788 -1.680 1.00 60.29 343 ALA A CA 1
ATOM 775 C C . ALA A 1 102 ? 7.305 -1.988 -1.943 1.00 62.19 343 ALA A C 1
ATOM 776 O O . ALA A 1 102 ? 8.082 -2.256 -1.021 1.00 60.70 343 ALA A O 1
ATOM 778 N N . ALA B 1 5 ? 9.372 -1.792 -11.542 1.00 46.15 246 ALA B N 1
ATOM 779 C CA . ALA B 1 5 ? 8.171 -1.785 -10.660 1.00 41.82 246 ALA B CA 1
ATOM 780 C C . ALA B 1 5 ? 7.088 -0.892 -11.254 1.00 38.46 246 ALA B C 1
ATOM 781 O O . ALA B 1 5 ? 7.307 0.297 -11.496 1.00 38.15 246 ALA B O 1
ATOM 783 N N . VAL B 1 6 ? 5.919 -1.479 -11.484 1.00 34.84 247 VAL B N 1
ATOM 784 C CA . VAL B 1 6 ? 4.815 -0.773 -12.103 1.00 31.68 247 VAL B CA 1
ATOM 785 C C . VAL B 1 6 ? 3.688 -0.702 -11.087 1.00 25.00 247 VAL B C 1
ATOM 786 O O . VAL B 1 6 ? 3.228 -1.728 -10.613 1.00 28.19 247 VAL B O 1
ATOM 790 N N . LEU B 1 7 ? 3.245 0.517 -10.779 1.00 26.99 248 LEU B N 1
ATOM 791 C CA . LEU B 1 7 ? 2.125 0.741 -9.857 1.00 23.79 248 LEU B CA 1
ATOM 792 C C . LEU B 1 7 ? 0.949 1.384 -10.581 1.00 22.06 248 LEU B C 1
ATOM 793 O O . LEU B 1 7 ? 1.055 2.484 -11.137 1.00 23.67 248 LEU B O 1
ATOM 798 N N . LEU B 1 8 ? -0.174 0.677 -10.571 1.00 19.18 249 LEU B N 1
ATOM 799 C CA . LEU B 1 8 ? -1.367 1.094 -11.288 1.00 18.93 249 LEU B CA 1
ATOM 800 C C . LEU B 1 8 ? -2.408 1.587 -10.272 1.00 17.16 249 LEU B C 1
ATOM 801 O O . LEU B 1 8 ? -2.786 0.857 -9.360 1.00 21.73 249 LEU B O 1
ATOM 806 N N . ARG B 1 9 ? -2.826 2.841 -10.411 1.00 19.09 250 ARG B N 1
ATOM 807 C CA . ARG B 1 9 ? -3.807 3.449 -9.503 1.00 18.02 250 ARG B CA 1
ATOM 808 C C . ARG B 1 9 ? -5.179 3.503 -10.157 1.00 17.30 250 ARG B C 1
ATOM 809 O O . ARG B 1 9 ? -5.326 4.063 -11.247 1.00 16.88 250 ARG B O 1
ATOM 817 N N . ASP B 1 10 ? -6.165 2.923 -9.481 1.00 16.51 251 ASP B N 1
ATOM 818 C CA . ASP B 1 10 ? -7.575 3.008 -9.861 1.00 16.42 251 ASP B CA 1
ATOM 819 C C . ASP B 1 10 ? -8.075 4.457 -9.731 1.00 16.71 251 ASP B C 1
ATOM 820 O O . ASP B 1 10 ? -7.525 5.233 -8.948 1.00 17.95 251 ASP B O 1
ATOM 825 N N . PRO B 1 11 ? -9.155 4.811 -10.439 1.00 15.61 252 PRO B N 1
ATOM 826 C CA . PRO B 1 11 ? -9.849 6.065 -10.121 1.00 15.62 252 PRO B CA 1
ATOM 827 C C . PRO B 1 11 ? -10.356 5.999 -8.694 1.00 16.60 252 PRO B C 1
ATOM 828 O O . PRO B 1 11 ? -10.797 4.933 -8.248 1.00 17.49 252 PRO B O 1
ATOM 832 N N . THR B 1 12 ? -10.323 7.114 -7.984 1.00 16.94 253 THR B N 1
ATOM 833 C CA . THR B 1 12 ? -10.853 7.142 -6.623 1.00 15.92 253 THR B CA 1
ATOM 834 C C . THR B 1 12 ? -12.353 7.332 -6.661 1.00 15.83 253 THR B C 1
ATOM 835 O O . THR B 1 12 ? -12.927 7.834 -7.638 1.00 15.31 253 THR B O 1
ATOM 839 N N . VAL B 1 13 ? -13.018 6.905 -5.597 1.00 17.01 254 VAL B N 1
ATOM 840 C CA . VAL B 1 13 ? -14.468 7.131 -5.532 1.00 16.31 254 VAL B CA 1
ATOM 841 C C . VAL B 1 13 ? -14.786 8.643 -5.505 1.00 16.60 254 VAL B C 1
ATOM 842 O O . VAL B 1 13 ? -15.774 9.073 -6.099 1.00 18.02 254 VAL B O 1
ATOM 846 N N . GLU B 1 14 ? -13.919 9.438 -4.867 1.00 17.49 255 GLU B N 1
ATOM 847 C CA . GLU B 1 14 ? -14.084 10.894 -4.821 1.00 18.49 255 GLU B CA 1
ATOM 848 C C . GLU B 1 14 ? -14.042 11.482 -6.231 1.00 18.84 255 GLU B C 1
ATOM 849 O O . GLU B 1 14 ? -14.858 12.334 -6.575 1.00 22.83 255 GLU B O 1
ATOM 855 N N . GLU B 1 15 ? -13.110 11.022 -7.062 1.00 18.96 256 GLU B N 1
ATOM 856 C CA . GLU B 1 15 ? -13.060 11.504 -8.444 1.00 19.38 256 GLU B CA 1
ATOM 857 C C . GLU B 1 15 ? -14.344 11.177 -9.187 1.00 18.74 256 GLU B C 1
ATOM 858 O O . GLU B 1 15 ? -14.917 12.034 -9.878 1.00 19.43 256 GLU B O 1
ATOM 864 N N . ILE B 1 16 ? -14.784 9.931 -9.069 1.00 18.30 257 ILE B N 1
ATOM 865 C CA . ILE B 1 16 ? -15.998 9.498 -9.719 1.00 18.41 257 ILE B CA 1
ATOM 866 C C . ILE B 1 16 ? -17.184 10.345 -9.231 1.00 20.62 257 ILE B C 1
ATOM 867 O O . ILE B 1 16 ? -18.017 10.769 -10.033 1.00 23.02 257 ILE B O 1
ATOM 872 N N . TRP B 1 17 ? -17.244 10.617 -7.927 1.00 23.23 258 TRP B N 1
ATOM 873 C CA . TRP B 1 17 ? -18.398 11.343 -7.353 1.00 24.85 258 TRP B CA 1
ATOM 874 C C . TRP B 1 17 ? -18.397 12.841 -7.616 1.00 26.79 258 TRP B C 1
ATOM 875 O O . TRP B 1 17 ? -19.432 13.416 -7.969 1.00 34.30 258 TRP B O 1
ATOM 886 N N . ILE B 1 18 ? -17.247 13.473 -7.433 1.00 28.75 259 ILE B N 1
ATOM 887 C CA . ILE B 1 18 ? -17.154 14.928 -7.494 1.00 27.31 259 ILE B CA 1
ATOM 888 C C . ILE B 1 18 ? -16.826 15.426 -8.894 1.00 26.75 259 ILE B C 1
ATOM 889 O O . ILE B 1 18 ? -17.487 16.316 -9.407 1.00 33.40 259 ILE B O 1
ATOM 894 N N . ASP B 1 19 ? -15.825 14.828 -9.524 1.00 22.75 260 ASP B N 1
ATOM 895 C CA . ASP B 1 19 ? -15.373 15.298 -10.824 1.00 26.03 260 ASP B CA 1
ATOM 896 C C . ASP B 1 19 ? -16.121 14.596 -11.965 1.00 27.56 260 ASP B C 1
ATOM 897 O O . ASP B 1 19 ? -16.003 15.004 -13.127 1.00 28.98 260 ASP B O 1
ATOM 902 N N . LYS B 1 20 ? -16.891 13.548 -11.646 1.00 25.79 261 LYS B N 1
ATOM 903 C CA . LYS B 1 20 ? -17.592 12.769 -12.671 1.00 26.83 261 LYS B CA 1
ATOM 904 C C . LYS B 1 20 ? -16.611 12.347 -13.768 1.00 25.15 261 LYS B C 1
ATOM 905 O O . LYS B 1 20 ? -16.927 12.372 -14.958 1.00 26.88 261 LYS B O 1
ATOM 911 N N . SER B 1 21 ? -15.402 11.980 -13.343 1.00 20.58 262 SER B N 1
ATOM 912 C CA . SER B 1 21 ? -14.388 11.429 -14.234 1.00 21.16 262 SER B CA 1
ATOM 913 C C . SER B 1 21 ? -13.713 10.219 -13.603 1.00 20.47 262 SER B C 1
ATOM 914 O O . SER B 1 21 ? -13.862 9.946 -12.415 1.00 19.63 262 SER B O 1
ATOM 917 N N . ALA B 1 22 ? -12.983 9.481 -14.420 1.00 19.04 263 ALA B N 1
ATOM 918 C CA . ALA B 1 22 ? -12.274 8.296 -13.970 1.00 18.48 263 ALA B CA 1
ATOM 919 C C . ALA B 1 22 ? -10.920 8.298 -14.644 1.00 19.32 263 ALA B C 1
ATOM 920 O O . ALA B 1 22 ? -10.831 8.057 -15.859 1.00 22.79 263 ALA B O 1
ATOM 922 N N . THR B 1 23 ? -9.881 8.576 -13.859 1.00 15.17 264 THR B N 1
ATOM 923 C CA . THR B 1 23 ? -8.516 8.655 -14.344 1.00 17.42 264 THR B CA 1
ATOM 924 C C . THR B 1 23 ? -7.689 7.595 -13.672 1.00 16.55 264 THR B C 1
ATOM 925 O O . THR B 1 23 ? -7.612 7.552 -12.444 1.00 18.76 264 THR B O 1
ATOM 929 N N . LEU B 1 24 ? -7.115 6.703 -14.479 1.00 16.70 265 LEU B N 1
ATOM 930 C CA . LEU B 1 24 ? -6.177 5.717 -14.006 1.00 16.70 265 LEU B CA 1
ATOM 931 C C . LEU B 1 24 ? -4.761 6.285 -14.155 1.00 17.36 265 LEU B C 1
ATOM 932 O O . LEU B 1 24 ? -4.474 7.032 -15.088 1.00 17.34 265 LEU B O 1
ATOM 937 N N . VAL B 1 25 ? -3.874 5.908 -13.242 1.00 17.64 266 VAL B N 1
ATOM 938 C CA . VAL B 1 25 ? -2.516 6.433 -13.245 1.00 17.71 266 VAL B CA 1
ATOM 939 C C . VAL B 1 25 ? -1.530 5.274 -13.132 1.00 18.83 266 VAL B C 1
ATOM 940 O O . VAL B 1 25 ? -1.648 4.438 -12.226 1.00 20.80 266 VAL B O 1
ATOM 944 N N . CYS B 1 26 ? -0.580 5.212 -14.067 1.00 19.49 267 CYS B N 1
ATOM 945 C CA . CYS B 1 26 ? 0.456 4.210 -14.034 1.00 20.59 267 CYS B CA 1
ATOM 946 C C . CYS B 1 26 ? 1.739 4.928 -13.651 1.00 21.06 267 CYS B C 1
ATOM 947 O O . CYS B 1 26 ? 2.177 5.827 -14.358 1.00 22.11 267 CYS B O 1
ATOM 950 N N . GLU B 1 27 ? 2.327 4.539 -12.526 1.00 22.04 268 GLU B N 1
ATOM 951 C CA . GLU B 1 27 ? 3.598 5.095 -12.069 1.00 23.51 268 GLU B CA 1
ATOM 952 C C . GLU B 1 27 ? 4.653 4.004 -12.225 1.00 25.11 268 GLU B C 1
ATOM 953 O O . GLU B 1 27 ? 4.498 2.898 -11.705 1.00 25.92 268 GLU B O 1
ATOM 959 N N . VAL B 1 28 ? 5.721 4.304 -12.963 1.00 28.72 269 VAL B N 1
ATOM 960 C CA . VAL B 1 28 ? 6.738 3.299 -13.280 1.00 31.22 269 VAL B CA 1
ATOM 961 C C . VAL B 1 28 ? 8.086 3.639 -12.651 1.00 31.00 269 VAL B C 1
ATOM 962 O O . VAL B 1 28 ? 8.558 4.763 -12.772 1.00 30.52 269 VAL B O 1
ATOM 966 N N . LEU B 1 29 ? 8.681 2.656 -11.974 1.00 36.25 270 LEU B N 1
ATOM 967 C CA . LEU B 1 29 ? 9.990 2.797 -11.331 1.00 37.06 270 LEU B CA 1
ATOM 968 C C . LEU B 1 29 ? 10.998 1.818 -11.924 1.00 40.20 270 LEU B C 1
ATOM 969 O O . LEU B 1 29 ? 10.784 0.607 -11.901 1.00 43.40 270 LEU B O 1
ATOM 974 N N . VAL B 1 32 ? 17.899 1.813 -13.964 1.00 67.92 273 VAL B N 1
ATOM 975 C CA . VAL B 1 32 ? 18.679 1.686 -15.199 1.00 72.15 273 VAL B CA 1
ATOM 976 C C . VAL B 1 32 ? 18.363 2.852 -16.159 1.00 77.49 273 VAL B C 1
ATOM 977 O O . VAL B 1 32 ? 18.837 3.967 -15.937 1.00 83.23 273 VAL B O 1
ATOM 981 N N . SER B 1 33 ? 17.570 2.613 -17.204 1.00 80.16 274 SER B N 1
ATOM 982 C CA . SER B 1 33 ? 17.340 3.624 -18.240 1.00 77.85 274 SER B CA 1
ATOM 983 C C . SER B 1 33 ? 16.207 4.570 -17.862 1.00 68.23 274 SER B C 1
ATOM 984 O O . SER B 1 33 ? 15.296 4.198 -17.117 1.00 65.63 274 SER B O 1
ATOM 987 N N . ALA B 1 34 ? 16.275 5.795 -18.377 1.00 66.15 275 ALA B N 1
ATOM 988 C CA . ALA B 1 34 ? 15.194 6.769 -18.219 1.00 59.65 275 ALA B CA 1
ATOM 989 C C . ALA B 1 34 ? 14.124 6.533 -19.274 1.00 52.83 275 ALA B C 1
ATOM 990 O O . ALA B 1 34 ? 13.019 7.082 -19.191 1.00 54.20 275 ALA B O 1
ATOM 992 N N . GLY B 1 35 ? 14.463 5.716 -20.267 1.00 49.34 276 GLY B N 1
ATOM 993 C CA . GLY B 1 35 ? 13.572 5.410 -21.368 1.00 46.82 276 GLY B CA 1
ATOM 994 C C . GLY B 1 35 ? 12.591 4.324 -20.998 1.00 41.54 276 GLY B C 1
ATOM 995 O O . GLY B 1 35 ? 12.961 3.175 -20.749 1.00 35.57 276 GLY B O 1
ATOM 996 N N . VAL B 1 36 ? 11.327 4.701 -20.950 1.00 41.33 277 VAL B N 1
ATOM 997 C CA . VAL B 1 36 ? 10.263 3.742 -20.763 1.00 37.67 277 VAL B CA 1
ATOM 998 C C . VAL B 1 36 ? 9.049 4.278 -21.495 1.00 35.17 277 VAL B C 1
ATOM 999 O O . VAL B 1 36 ? 8.788 5.476 -21.475 1.00 40.21 277 VAL B O 1
ATOM 1003 N N . VAL B 1 37 ? 8.335 3.383 -22.162 1.00 28.92 278 VAL B N 1
ATOM 1004 C CA . VAL B 1 37 ? 7.108 3.734 -22.854 1.00 28.96 278 VAL B CA 1
ATOM 1005 C C . VAL B 1 37 ? 5.960 2.927 -22.237 1.00 27.44 278 VAL B C 1
ATOM 1006 O O . VAL B 1 37 ? 6.068 1.728 -22.044 1.00 25.32 278 VAL B O 1
ATOM 1010 N N . VAL B 1 38 ? 4.877 3.621 -21.893 1.00 26.82 279 VAL B N 1
ATOM 1011 C CA . VAL B 1 38 ? 3.702 2.999 -21.292 1.00 25.35 279 VAL B CA 1
ATOM 1012 C C . VAL B 1 38 ? 2.598 2.887 -22.340 1.00 21.90 279 VAL B C 1
ATOM 1013 O O . VAL B 1 38 ? 2.281 3.856 -23.027 1.00 23.79 279 VAL B O 1
ATOM 1017 N N . SER B 1 39 ? 2.016 1.698 -22.448 1.00 21.01 280 SER B N 1
ATOM 1018 C CA . SER B 1 39 ? 0.953 1.418 -23.382 1.00 20.58 280 SER B CA 1
ATOM 1019 C C . SER B 1 39 ? -0.243 0.896 -22.592 1.00 18.97 280 SER B C 1
ATOM 1020 O O . SER B 1 39 ? -0.114 0.001 -21.732 1.00 24.06 280 SER B O 1
ATOM 1023 N N . TRP B 1 40 ? -1.400 1.469 -22.887 1.00 16.38 281 TRP B N 1
ATOM 1024 C CA . TRP B 1 40 ? -2.658 1.072 -22.288 1.00 15.67 281 TRP B CA 1
ATOM 1025 C C . TRP B 1 40 ? -3.553 0.227 -23.190 1.00 15.91 281 TRP B C 1
ATOM 1026 O O . TRP B 1 40 ? -3.602 0.426 -24.403 1.00 15.71 281 TRP B O 1
ATOM 1037 N N . MET B 1 41 ? -4.280 -0.699 -22.562 1.00 16.93 282 MET B N 1
ATOM 1038 C CA . MET B 1 41 ? -5.372 -1.457 -23.195 1.00 18.01 282 MET B CA 1
ATOM 1039 C C . MET B 1 41 ? -6.628 -1.281 -22.348 1.00 17.40 282 MET B C 1
ATOM 1040 O O . MET B 1 41 ? -6.552 -1.210 -21.119 1.00 17.54 282 MET B O 1
ATOM 1045 N N . VAL B 1 42 ? -7.775 -1.145 -23.009 1.00 17.41 283 VAL B N 1
ATOM 1046 C CA . VAL B 1 42 ? -9.077 -1.153 -22.336 1.00 18.88 283 VAL B CA 1
ATOM 1047 C C . VAL B 1 42 ? -9.962 -2.141 -23.049 1.00 20.78 283 VAL B C 1
ATOM 1048 O O . VAL B 1 42 ? -10.084 -2.079 -24.275 1.00 21.31 283 VAL B O 1
ATOM 1052 N N . ASN B 1 43 ? -10.583 -3.043 -22.282 1.00 20.85 284 ASN B N 1
ATOM 1053 C CA . ASN B 1 43 ? -11.433 -4.088 -22.841 1.00 22.39 284 ASN B CA 1
ATOM 1054 C C . ASN B 1 43 ? -10.702 -4.866 -23.949 1.00 23.46 284 ASN B C 1
ATOM 1055 O O . ASN B 1 43 ? -11.293 -5.221 -24.974 1.00 28.63 284 ASN B O 1
ATOM 1060 N N . GLY B 1 44 ? -9.406 -5.104 -23.736 1.00 24.06 285 GLY B N 1
ATOM 1061 C CA . GLY B 1 44 ? -8.582 -5.906 -24.646 1.00 27.21 285 GLY B CA 1
ATOM 1062 C C . GLY B 1 44 ? -8.136 -5.229 -25.931 1.00 26.39 285 GLY B C 1
ATOM 1063 O O . GLY B 1 44 ? -7.613 -5.897 -26.838 1.00 28.40 285 GLY B O 1
ATOM 1064 N N . LYS B 1 45 ? -8.342 -3.914 -26.015 1.00 21.26 286 LYS B N 1
ATOM 1065 C CA . LYS B 1 45 ? -7.951 -3.127 -27.180 1.00 20.51 286 LYS B CA 1
ATOM 1066 C C . LYS B 1 45 ? -6.986 -2.015 -26.839 1.00 18.99 286 LYS B C 1
ATOM 1067 O O . LYS B 1 45 ? -7.057 -1.416 -25.764 1.00 19.99 286 LYS B O 1
ATOM 1073 N N . VAL B 1 46 ? -6.120 -1.704 -27.801 1.00 18.31 287 VAL B N 1
ATOM 1074 C CA . VAL B 1 46 ? -5.273 -0.522 -27.728 1.00 18.95 287 VAL B CA 1
ATOM 1075 C C . VAL B 1 46 ? -6.084 0.710 -27.378 1.00 16.94 287 VAL B C 1
ATOM 1076 O O . VAL B 1 46 ? -7.120 0.977 -27.984 1.00 16.54 287 VAL B O 1
ATOM 1080 N N . ARG B 1 47 ? -5.600 1.473 -26.399 1.00 16.62 288 ARG B N 1
ATOM 1081 C CA . ARG B 1 47 ? -6.193 2.775 -26.055 1.00 16.82 288 ARG B CA 1
ATOM 1082 C C . ARG B 1 47 ? -5.157 3.883 -26.087 1.00 16.71 288 ARG B C 1
ATOM 1083 O O . ARG B 1 47 ? -4.224 3.885 -25.279 1.00 16.63 288 ARG B O 1
ATOM 1091 N N . ASN B 1 48 ? -5.331 4.799 -27.045 1.00 16.65 289 ASN B N 1
ATOM 1092 C CA . ASN B 1 48 ? -4.528 6.017 -27.154 1.00 17.84 289 ASN B CA 1
ATOM 1093 C C . ASN B 1 48 ? -5.269 7.245 -26.657 1.00 17.09 289 ASN B C 1
ATOM 1094 O O . ASN B 1 48 ? -4.684 8.148 -26.046 1.00 19.21 289 ASN B O 1
ATOM 1099 N N . GLU B 1 49 ? -6.558 7.304 -26.958 1.00 18.43 290 GLU B N 1
ATOM 1100 C CA . GLU B 1 49 ? -7.366 8.446 -26.576 1.00 19.48 290 GLU B CA 1
ATOM 1101 C C . GLU B 1 49 ? -7.384 8.568 -25.065 1.00 17.38 290 GLU B C 1
ATOM 1102 O O . GLU B 1 49 ? -7.559 7.568 -24.347 1.00 17.95 290 GLU B O 1
ATOM 1108 N N . GLY B 1 50 ? -7.170 9.785 -24.579 1.00 17.86 291 GLY B N 1
ATOM 1109 C CA . GLY B 1 50 ? -7.161 10.061 -23.146 1.00 18.07 291 GLY B CA 1
ATOM 1110 C C . GLY B 1 50 ? -5.885 9.728 -22.413 1.00 16.87 291 GLY B C 1
ATOM 1111 O O . GLY B 1 50 ? -5.838 9.846 -21.185 1.00 18.96 291 GLY B O 1
ATOM 1112 N N . VAL B 1 51 ? -4.833 9.344 -23.142 1.00 18.41 292 VAL B N 1
ATOM 1113 C CA . VAL B 1 51 ? -3.543 9.011 -22.550 1.00 19.64 292 VAL B CA 1
ATOM 1114 C C . VAL B 1 51 ? -2.600 10.193 -22.588 1.00 20.95 292 VAL B C 1
ATOM 1115 O O . VAL B 1 51 ? -2.440 10.828 -23.626 1.00 24.99 292 VAL B O 1
ATOM 1119 N N . GLN B 1 52 ? -1.986 10.485 -21.442 1.00 23.67 293 GLN B N 1
ATOM 1120 C CA . GLN B 1 52 ? -0.963 11.535 -21.362 1.00 28.37 293 GLN B CA 1
ATOM 1121 C C . GLN B 1 52 ? 0.194 11.017 -20.542 1.00 25.13 293 GLN B C 1
ATOM 1122 O O . GLN B 1 52 ? 0.005 10.601 -19.404 1.00 25.06 293 GLN B O 1
ATOM 1128 N N . MET B 1 53 ? 1.396 11.035 -21.114 1.00 31.45 294 MET B N 1
ATOM 1129 C CA . MET B 1 53 ? 2.590 10.693 -20.351 1.00 35.37 294 MET B CA 1
ATOM 1130 C C . MET B 1 53 ? 3.292 11.980 -19.930 1.00 37.61 294 MET B C 1
ATOM 1131 O O . MET B 1 53 ? 3.212 13.000 -20.622 1.00 38.12 294 MET B O 1
ATOM 1136 N N . GLU B 1 54 ? 3.948 11.929 -18.776 1.00 35.35 295 GLU B N 1
ATOM 1137 C CA . GLU B 1 54 ? 4.838 12.996 -18.338 1.00 38.99 295 GLU B CA 1
ATOM 1138 C C . GLU B 1 54 ? 6.265 12.537 -18.574 1.00 37.89 295 GLU B C 1
ATOM 1139 O O . GLU B 1 54 ? 6.531 11.334 -18.617 1.00 39.88 295 GLU B O 1
ATOM 1145 N N . PRO B 1 55 ? 7.198 13.492 -18.723 1.00 40.43 296 PRO B N 1
ATOM 1146 C CA . PRO B 1 55 ? 8.604 13.122 -18.906 1.00 43.66 296 PRO B CA 1
ATOM 1147 C C . PRO B 1 55 ? 9.153 12.319 -17.713 1.00 42.13 296 PRO B C 1
ATOM 1148 O O . PRO B 1 55 ? 8.715 12.521 -16.575 1.00 40.30 296 PRO B O 1
ATOM 1152 N N . THR B 1 56 ? 10.077 11.399 -17.987 1.00 37.17 297 THR B N 1
ATOM 1153 C CA . THR B 1 56 ? 10.688 10.587 -16.939 1.00 37.42 297 THR B CA 1
ATOM 1154 C C . THR B 1 56 ? 11.458 11.482 -15.967 1.00 38.81 297 THR B C 1
ATOM 1155 O O . THR B 1 56 ? 12.189 12.377 -16.394 1.00 42.15 297 THR B O 1
ATOM 1159 N N . LYS B 1 57 ? 11.262 11.247 -14.666 1.00 38.04 298 LYS B N 1
ATOM 1160 C CA . LYS B 1 57 ? 11.951 11.997 -13.599 1.00 40.33 298 LYS B CA 1
ATOM 1161 C C . LYS B 1 57 ? 13.135 11.201 -13.080 1.00 41.55 298 LYS B C 1
ATOM 1162 O O . LYS B 1 57 ? 13.078 9.967 -12.967 1.00 35.69 298 LYS B O 1
ATOM 1168 N N . MET B 1 58 ? 14.202 11.924 -12.744 1.00 45.02 299 MET B N 1
ATOM 1169 C CA . MET B 1 58 ? 15.433 11.342 -12.273 1.00 52.29 299 MET B CA 1
ATOM 1170 C C . MET B 1 58 ? 15.687 11.814 -10.848 1.00 53.04 299 MET B C 1
ATOM 1171 O O . MET B 1 58 ? 15.610 13.012 -10.558 1.00 49.12 299 MET B O 1
ATOM 1176 N N . SER B 1 59 ? 15.974 10.868 -9.961 1.00 45.84 300 SER B N 1
ATOM 1177 C CA . SER B 1 59 ? 16.343 11.191 -8.580 1.00 50.32 300 SER B CA 1
ATOM 1178 C C . SER B 1 59 ? 17.112 10.026 -7.995 1.00 48.98 300 SER B C 1
ATOM 1179 O O . SER B 1 59 ? 16.569 8.922 -7.874 1.00 42.30 300 SER B O 1
ATOM 1182 N N . GLY B 1 60 ? 18.369 10.273 -7.632 1.00 47.39 301 GLY B N 1
ATOM 1183 C CA . GLY B 1 60 ? 19.241 9.241 -7.093 1.00 51.01 301 GLY B CA 1
ATOM 1184 C C . GLY B 1 60 ? 19.547 8.168 -8.121 1.00 47.58 301 GLY B C 1
ATOM 1185 O O . GLY B 1 60 ? 19.982 8.479 -9.228 1.00 51.34 301 GLY B O 1
ATOM 1186 N N . ASN B 1 61 ? 19.300 6.911 -7.746 1.00 50.74 302 ASN B N 1
ATOM 1187 C CA . ASN B 1 61 ? 19.580 5.745 -8.596 1.00 55.67 302 ASN B CA 1
ATOM 1188 C C . ASN B 1 61 ? 18.322 5.258 -9.321 1.00 55.45 302 ASN B C 1
ATOM 1189 O O . ASN B 1 61 ? 18.283 4.134 -9.837 1.00 49.96 302 ASN B O 1
ATOM 1194 N N . GLN B 1 62 ? 17.300 6.110 -9.373 1.00 53.00 303 GLN B N 1
ATOM 1195 C CA . GLN B 1 62 ? 15.963 5.695 -9.788 1.00 47.70 303 GLN B CA 1
ATOM 1196 C C . GLN B 1 62 ? 15.330 6.617 -10.827 1.00 39.51 303 GLN B C 1
ATOM 1197 O O . GLN B 1 62 ? 15.604 7.825 -10.864 1.00 43.47 303 GLN B O 1
ATOM 1203 N N . TYR B 1 63 ? 14.482 6.026 -11.666 1.00 35.95 304 TYR B N 1
ATOM 1204 C CA . TYR B 1 63 ? 13.718 6.777 -12.676 1.00 37.43 304 TYR B CA 1
ATOM 1205 C C . TYR B 1 63 ? 12.215 6.553 -12.485 1.00 35.48 304 TYR B C 1
ATOM 1206 O O . TYR B 1 63 ? 11.780 5.402 -12.352 1.00 38.99 304 TYR B O 1
ATOM 1215 N N . LEU B 1 64 ? 11.455 7.653 -12.449 1.00 29.19 305 LEU B N 1
ATOM 1216 C CA . LEU B 1 64 ? 9.979 7.645 -12.304 1.00 30.53 305 LEU B CA 1
ATOM 1217 C C . LEU B 1 64 ? 9.264 8.175 -13.548 1.00 30.81 305 LEU B C 1
ATOM 1218 O O . LEU B 1 64 ? 9.430 9.335 -13.908 1.00 31.48 305 LEU B O 1
ATOM 1223 N N . THR B 1 65 ? 8.415 7.355 -14.156 1.00 28.78 306 THR B N 1
ATOM 1224 C CA . THR B 1 65 ? 7.633 7.795 -15.314 1.00 30.16 306 THR B CA 1
ATOM 1225 C C . THR B 1 65 ? 6.135 7.671 -15.014 1.00 25.94 306 THR B C 1
ATOM 1226 O O . THR B 1 65 ? 5.699 6.620 -14.567 1.00 27.04 306 THR B O 1
ATOM 1230 N N . ILE B 1 66 ? 5.365 8.738 -15.255 1.00 26.67 307 ILE B N 1
ATOM 1231 C CA . ILE B 1 66 ? 3.913 8.742 -14.978 1.00 25.19 307 ILE B CA 1
ATOM 1232 C C . ILE B 1 66 ? 3.094 8.832 -16.287 1.00 23.98 307 ILE B C 1
ATOM 1233 O O . ILE B 1 66 ? 3.328 9.697 -17.149 1.00 25.24 307 ILE B O 1
ATOM 1238 N N . SER B 1 67 ? 2.121 7.939 -16.424 1.00 22.48 308 SER B N 1
ATOM 1239 C CA . SER B 1 67 ? 1.181 7.997 -17.531 1.00 20.83 308 SER B CA 1
ATOM 1240 C C . SER B 1 67 ? -0.210 7.951 -16.966 1.00 19.62 308 SER B C 1
ATOM 1241 O O . SER B 1 67 ? -0.483 7.114 -16.085 1.00 21.59 308 SER B O 1
ATOM 1244 N N . ARG B 1 68 ? -1.076 8.829 -17.471 1.00 19.37 309 ARG B N 1
ATOM 1245 C CA . ARG B 1 68 ? -2.473 8.904 -16.997 1.00 20.31 309 ARG B CA 1
ATOM 1246 C C . ARG B 1 68 ? -3.411 8.588 -18.128 1.00 19.54 309 ARG B C 1
ATOM 1247 O O . ARG B 1 68 ? -3.220 9.084 -19.241 1.00 20.88 309 ARG B O 1
ATOM 1255 N N . LEU B 1 69 ? -4.415 7.761 -17.832 1.00 18.67 310 LEU B N 1
ATOM 1256 C CA . LEU B 1 69 ? -5.480 7.417 -18.782 1.00 17.51 310 LEU B CA 1
ATOM 1257 C C . LEU B 1 69 ? -6.774 8.003 -18.249 1.00 17.16 310 LEU B C 1
ATOM 1258 O O . LEU B 1 69 ? -7.263 7.587 -17.189 1.00 17.32 310 LEU B O 1
ATOM 1263 N N . THR B 1 70 ? -7.321 8.944 -19.007 1.00 17.10 311 THR B N 1
ATOM 1264 C CA . THR B 1 70 ? -8.614 9.517 -18.721 1.00 17.68 311 THR B CA 1
ATOM 1265 C C . THR B 1 70 ? -9.646 8.643 -19.410 1.00 17.57 311 THR B C 1
ATOM 1266 O O . THR B 1 70 ? -9.689 8.569 -20.637 1.00 18.05 311 THR B O 1
ATOM 1270 N N . SER B 1 71 ? -10.412 7.919 -18.604 1.00 17.86 312 SER B N 1
ATOM 1271 C CA . SER B 1 71 ? -11.469 7.075 -19.098 1.00 19.03 312 SER B CA 1
ATOM 1272 C C . SER B 1 71 ? -12.759 7.880 -18.949 1.00 19.83 312 SER B C 1
ATOM 1273 O O . SER B 1 71 ? -12.779 9.082 -19.243 1.00 25.01 312 SER B O 1
ATOM 1276 N N . SER B 1 72 ? -13.837 7.231 -18.546 1.00 21.21 313 SER B N 1
ATOM 1277 C CA . SER B 1 72 ? -15.099 7.893 -18.223 1.00 21.06 313 SER B CA 1
ATOM 1278 C C . SER B 1 72 ? -15.688 7.093 -17.085 1.00 22.49 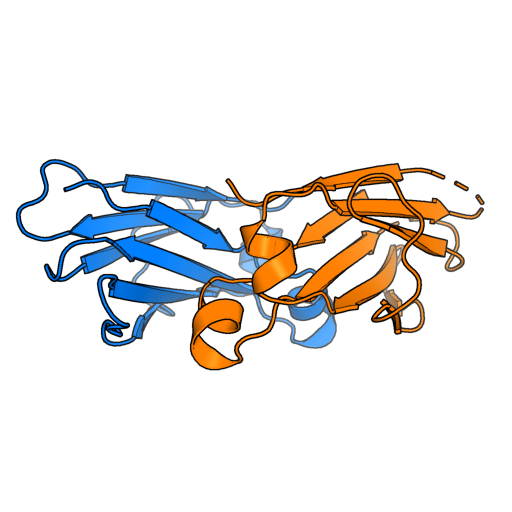313 SER B C 1
ATOM 1279 O O . SER B 1 72 ? -15.338 5.923 -16.895 1.00 20.62 313 SER B O 1
ATOM 1282 N N . VAL B 1 73 ? -16.566 7.725 -16.319 1.00 21.84 314 VAL B N 1
ATOM 1283 C CA . VAL B 1 73 ? -17.283 7.028 -15.260 1.00 20.90 314 VAL B CA 1
ATOM 1284 C C . VAL B 1 73 ? -18.016 5.805 -15.823 1.00 19.72 314 VAL B C 1
ATOM 1285 O O . VAL B 1 73 ? -17.950 4.731 -15.259 1.00 22.49 314 VAL B O 1
ATOM 1289 N N . GLU B 1 74 ? -18.690 5.984 -16.950 1.00 21.73 315 GLU B N 1
ATOM 1290 C CA . GLU B 1 74 ? -19.458 4.916 -17.587 1.00 23.23 315 GLU B CA 1
ATOM 1291 C C . GLU B 1 74 ? -18.581 3.716 -17.888 1.00 20.97 315 GLU B C 1
ATOM 1292 O O . GLU B 1 74 ? -18.918 2.573 -17.588 1.00 23.01 315 GLU B O 1
ATOM 1298 N N . GLU B 1 75 ? -17.434 3.989 -18.496 1.00 21.10 316 GLU B N 1
ATOM 1299 C CA . GLU B 1 75 ? -16.537 2.926 -18.883 1.00 19.55 316 GLU B CA 1
ATOM 1300 C C . GLU B 1 75 ? -15.976 2.184 -17.663 1.00 19.27 316 GLU B C 1
ATOM 1301 O O . GLU B 1 75 ? -15.907 0.960 -17.648 1.00 19.78 316 GLU B O 1
ATOM 1307 N N . TRP B 1 76 ? -15.571 2.919 -16.642 1.00 19.06 317 TRP B N 1
ATOM 1308 C CA . TRP B 1 76 ? -15.076 2.301 -15.409 1.00 18.36 317 TRP B CA 1
ATOM 1309 C C . TRP B 1 76 ? -16.162 1.403 -14.781 1.00 19.79 317 TRP B C 1
ATOM 1310 O O . TRP B 1 76 ? -15.934 0.223 -14.442 1.00 20.15 317 TRP B O 1
ATOM 1321 N N . GLN B 1 77 ? -17.361 1.956 -14.668 1.00 20.85 318 GLN B N 1
ATOM 1322 C CA . GLN B 1 77 ? -18.447 1.257 -13.999 1.00 23.99 318 GLN B CA 1
ATOM 1323 C C . GLN B 1 77 ? -18.934 0.055 -14.801 1.00 23.95 318 GLN B C 1
ATOM 1324 O O . GLN B 1 77 ? -19.519 -0.866 -14.225 1.00 29.66 318 GLN B O 1
ATOM 1330 N N . SER B 1 78 ? -18.685 0.049 -16.113 1.00 22.91 319 SER B N 1
ATOM 1331 C CA . SER B 1 78 ? -19.056 -1.090 -16.967 1.00 23.46 319 SER B CA 1
ATOM 1332 C C . SER B 1 78 ? -18.312 -2.378 -16.595 1.00 24.00 319 SER B C 1
ATOM 1333 O O . SER B 1 78 ? -18.697 -3.462 -17.036 1.00 25.47 319 SER B O 1
ATOM 1336 N N . GLY B 1 79 ? -17.218 -2.250 -15.839 1.00 22.31 320 GLY B N 1
ATOM 1337 C CA . GLY B 1 79 ? -16.451 -3.393 -15.351 1.00 22.16 320 GLY B CA 1
ATOM 1338 C C . GLY B 1 79 ? -15.396 -3.930 -16.303 1.00 22.94 320 GLY B C 1
ATOM 1339 O O . GLY B 1 79 ? -14.810 -4.989 -16.044 1.00 23.49 320 GLY B O 1
ATOM 1340 N N . VAL B 1 80 ? -15.139 -3.221 -17.404 1.00 20.73 321 VAL B N 1
ATOM 1341 C CA . VAL B 1 80 ? -14.134 -3.696 -18.345 1.00 20.90 321 VAL B CA 1
ATOM 1342 C C . VAL B 1 80 ? -12.747 -3.641 -17.726 1.00 20.10 321 VAL B C 1
ATOM 1343 O O . VAL B 1 80 ? -12.484 -2.849 -16.805 1.00 19.87 321 VAL B O 1
A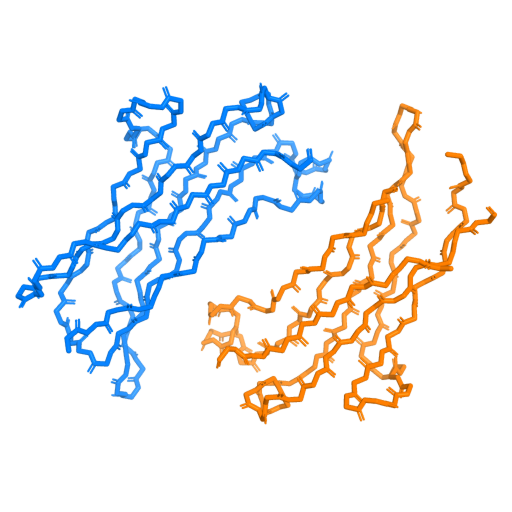TOM 1347 N N . GLU B 1 81 ? -11.853 -4.447 -18.278 1.00 21.08 322 GLU B N 1
ATOM 1348 C CA . GLU B 1 81 ? -10.480 -4.521 -17.814 1.00 20.83 322 GLU B CA 1
ATOM 1349 C C . GLU B 1 81 ? -9.591 -3.450 -18.452 1.00 18.67 322 GLU B C 1
ATOM 1350 O O . GLU B 1 81 ? -9.641 -3.216 -19.652 1.00 19.15 322 GLU B O 1
ATOM 1356 N N . TYR B 1 82 ? -8.752 -2.845 -17.621 1.00 18.11 323 TYR B N 1
ATOM 1357 C CA . TYR B 1 82 ? -7.736 -1.899 -18.038 1.00 17.53 323 TYR B CA 1
ATOM 1358 C C . TYR B 1 82 ? -6.377 -2.530 -17.819 1.00 19.70 323 TYR B C 1
ATOM 1359 O O . TYR B 1 82 ? -6.172 -3.185 -16.801 1.00 19.11 323 TYR B O 1
ATOM 1368 N N . THR B 1 83 ? -5.434 -2.312 -18.732 1.00 19.78 324 THR B N 1
ATOM 1369 C CA . THR B 1 83 ? -4.069 -2.777 -18.500 1.00 19.18 324 THR B CA 1
ATOM 1370 C C . THR B 1 83 ? -3.092 -1.671 -18.863 1.00 18.72 324 THR B C 1
ATOM 1371 O O . THR B 1 83 ? -3.332 -0.899 -19.788 1.00 19.24 324 THR B O 1
ATOM 1375 N N . CYS B 1 84 ? -2.012 -1.556 -18.094 1.00 19.78 325 CYS B N 1
ATOM 1376 C CA . CYS B 1 84 ? -0.891 -0.738 -18.506 1.00 20.14 325 CYS B CA 1
ATOM 1377 C C . CYS B 1 84 ? 0.342 -1.621 -18.617 1.00 22.31 325 CYS B C 1
ATOM 1378 O O . CYS B 1 84 ? 0.555 -2.497 -17.781 1.00 22.32 325 CYS B O 1
ATOM 1381 N N . SER B 1 85 ? 1.122 -1.388 -19.657 1.00 20.88 326 SER B N 1
ATOM 1382 C CA . SER B 1 85 ? 2.308 -2.181 -19.970 1.00 23.37 326 SER B CA 1
ATOM 1383 C C . SER B 1 85 ? 3.463 -1.213 -20.131 1.00 23.58 326 SER B C 1
ATOM 1384 O O . SER B 1 85 ? 3.447 -0.352 -21.033 1.00 25.80 326 SER B O 1
ATOM 1387 N N . ALA B 1 86 ? 4.460 -1.358 -19.264 1.00 22.99 327 ALA B N 1
ATOM 1388 C CA . ALA B 1 86 ? 5.636 -0.508 -19.264 1.00 26.35 327 ALA B CA 1
ATOM 1389 C C . ALA B 1 86 ? 6.803 -1.284 -19.870 1.00 28.52 327 ALA B C 1
ATOM 1390 O O . ALA B 1 86 ? 7.158 -2.356 -19.392 1.00 28.58 327 ALA B O 1
ATOM 1392 N N . LYS B 1 87 ? 7.366 -0.748 -20.949 1.00 29.24 328 LYS B N 1
ATOM 1393 C CA . LYS B 1 87 ? 8.481 -1.371 -21.642 1.00 32.02 328 LYS B CA 1
ATOM 1394 C C . LYS B 1 87 ? 9.686 -0.504 -21.347 1.00 33.64 328 LYS B C 1
ATOM 1395 O O . LYS B 1 87 ? 9.718 0.668 -21.724 1.00 28.97 328 LYS B O 1
ATOM 1401 N N . GLN B 1 88 ? 10.653 -1.088 -20.644 1.00 37.04 329 GLN B N 1
ATOM 1402 C CA . GLN B 1 88 ? 11.871 -0.403 -20.220 1.00 45.01 329 GLN B CA 1
ATOM 1403 C C . GLN B 1 88 ? 13.003 -0.791 -21.168 1.00 46.05 329 GLN B C 1
ATOM 1404 O O . GLN B 1 88 ? 12.993 -1.887 -21.733 1.00 47.80 329 GLN B O 1
ATOM 1410 N N . ASP B 1 89 ? 13.978 0.097 -21.340 1.00 46.00 330 ASP B N 1
ATOM 1411 C CA . ASP B 1 89 ? 15.048 -0.119 -22.326 1.00 51.92 330 ASP B CA 1
ATOM 1412 C C . ASP B 1 89 ? 15.932 -1.346 -22.023 1.00 57.85 330 ASP B C 1
ATOM 1413 O O . ASP B 1 89 ? 16.066 -1.780 -20.875 1.00 53.18 330 ASP B O 1
ATOM 1418 N N . PRO B 1 94 ? 8.090 -6.491 -21.178 1.00 36.74 335 PRO B N 1
ATOM 1419 C CA . PRO B 1 94 ? 7.344 -5.428 -20.497 1.00 37.13 335 PRO B CA 1
ATOM 1420 C C . PRO B 1 94 ? 6.719 -5.905 -19.191 1.00 39.11 335 PRO B C 1
ATOM 1421 O O . PRO B 1 94 ? 6.452 -7.096 -19.028 1.00 42.88 335 PRO B O 1
ATOM 1425 N N . VAL B 1 95 ? 6.486 -4.973 -18.272 1.00 35.30 336 VAL B N 1
ATOM 1426 C CA . VAL B 1 95 ? 5.820 -5.287 -17.016 1.00 31.94 336 VAL B CA 1
ATOM 1427 C C . VAL B 1 95 ? 4.375 -4.806 -17.117 1.00 28.41 336 VAL B C 1
ATOM 1428 O O . VAL B 1 95 ? 4.128 -3.657 -17.464 1.00 27.71 336 VAL B O 1
ATOM 1432 N N . VAL B 1 96 ? 3.435 -5.701 -16.824 1.00 27.92 337 VAL B N 1
ATOM 1433 C CA . VAL B 1 96 ? 2.030 -5.424 -17.044 1.00 25.78 337 VAL B CA 1
ATOM 1434 C C . VAL B 1 96 ? 1.295 -5.402 -15.715 1.00 25.35 337 VAL B C 1
ATOM 1435 O O . VAL B 1 96 ? 1.546 -6.235 -14.845 1.00 26.45 337 VAL B O 1
ATOM 1439 N N . LYS B 1 97 ? 0.384 -4.443 -15.557 1.00 23.10 338 LYS B N 1
ATOM 1440 C CA . LYS B 1 97 ? -0.541 -4.426 -14.431 1.00 22.67 338 LYS B CA 1
ATOM 1441 C C . LYS B 1 97 ? -1.957 -4.255 -14.970 1.00 19.68 338 LYS B C 1
ATOM 1442 O O . LYS B 1 97 ? -2.167 -3.660 -16.049 1.00 21.10 338 LYS B O 1
ATOM 1448 N N . ARG B 1 98 ? -2.918 -4.838 -14.265 1.00 20.83 339 ARG B N 1
ATOM 1449 C CA . ARG B 1 98 ? -4.308 -4.823 -14.703 1.00 21.08 339 ARG B CA 1
ATOM 1450 C C . ARG B 1 98 ? -5.244 -4.472 -13.571 1.00 20.31 339 ARG B C 1
ATOM 1451 O O . ARG B 1 98 ? -4.949 -4.723 -12.397 1.00 23.40 339 ARG B O 1
ATOM 1459 N N . THR B 1 99 ? -6.380 -3.882 -13.932 1.00 18.28 340 THR B N 1
ATOM 1460 C CA . THR B 1 99 ? -7.401 -3.580 -12.971 1.00 18.81 340 THR B CA 1
ATOM 1461 C C . THR B 1 99 ? -8.767 -3.498 -13.632 1.00 16.96 340 THR B C 1
ATOM 1462 O O . THR B 1 99 ? -8.884 -3.490 -14.863 1.00 19.95 340 THR B O 1
ATOM 1466 N N . ARG B 1 100 ? -9.796 -3.500 -12.796 1.00 19.59 341 ARG B N 1
ATOM 1467 C CA . ARG B 1 100 ? -11.187 -3.337 -13.212 1.00 18.47 341 ARG B CA 1
ATOM 1468 C C . ARG B 1 100 ? -12.003 -2.993 -11.961 1.00 18.76 341 ARG B C 1
ATOM 1469 O O . ARG B 1 100 ? -11.551 -3.244 -10.843 1.00 23.18 341 ARG B O 1
ATOM 1477 N N . LYS B 1 101 ? -13.186 -2.425 -12.149 1.00 19.64 342 LYS B N 1
ATOM 1478 C CA . LYS B 1 101 ? -14.074 -2.139 -11.029 1.00 21.96 342 LYS B CA 1
ATOM 1479 C C . LYS B 1 101 ? -14.469 -3.458 -10.327 1.00 26.53 342 LYS B C 1
ATOM 1480 O O . LYS B 1 101 ? -14.737 -4.454 -10.984 1.00 30.24 342 LYS B O 1
ATOM 1486 N N . ALA B 1 102 ? -14.476 -3.446 -8.992 1.00 30.30 343 ALA B N 1
ATOM 1487 C CA . ALA B 1 102 ? -14.771 -4.646 -8.181 1.00 34.32 343 ALA B CA 1
ATOM 1488 C C . ALA B 1 102 ? -16.250 -5.022 -8.211 1.00 37.95 343 ALA B C 1
ATOM 1489 O O . ALA B 1 102 ? -17.082 -4.265 -8.704 1.00 35.35 343 ALA B O 1
#

Foldseek 3Di:
DDKDKDKDWADVCCCPPVQWTKIKIKIKDLDDFDKDKWKDKLNHTDDPQKDKDDWDDDPRMIIIMIMHIDGSVSLVVFIKMKIWMDTPPDDGIDMDMDGHD/DKDKAWADVCCCPPVQWTKIKIKDKVDLDKDKWKDKLRHGDDPQKDKDRWDDDDPMIIIMIMRIDGSVSQVVFIKMKMAMDDCGDMDMDGDD

Organism: Ginglymostoma cirratum (NCBI:txid7801)

Radius of gyration: 17.72 Å; Cα contacts (8 Å, |Δi|>4): 433; chains: 2; bounding box: 48×23×45 Å

B-factor: mean 30.45, std 12.2, range [13.6, 84.12]

Nearest PDB structures (foldseek):
  4q9b-assembly1_A  TM=1.010E+00  e=1.511E-21  Ginglymostoma cirratum
  2mkl-assembly1_C  TM=8.675E-01  e=5.997E-10  Ginglymostoma cirratum
  4gko-assembly3_F  TM=8.856E-01  e=3.983E-06  Homo sapiens
  5lgk-assembly2_D  TM=8.787E-01  e=9.900E-06  Homo sapiens
  4ki1-assembly2_D  TM=8.859E-01  e=4.797E-05  Homo sapiens

Solvent-accessible surface area: 10818 Å² total; per-residue (Å²): 104,153,11,49,11,58,33,43,48,4,47,11,39,25,15,39,97,92,144,30,0,34,0,21,0,1,1,29,6,96,64,77,22,38,16,77,9,54,6,81,1,80,58,137,112,57,116,148,41,46,110,73,48,116,57,98,127,55,63,128,66,48,2,2,7,0,53,0,77,8,46,21,121,42,11,91,74,36,32,66,0,21,0,26,0,102,8,93,179,32,108,90,70,30,84,89,146,13,95,93,121,78,4,35,33,46,50,4,47,13,54,29,18,40,86,95,148,31,0,31,0,25,0,0,8,64,158,25,47,30,18,85,15,61,5,65,3,99,57,148,107,60,116,144,35,43,136,95,60,109,41,105,132,61,75,148,91,51,1,1,7,0,64,0,73,16,49,39,146,41,13,81,75,36,32,57,0,18,0,25,4,106,70,120,124,74,67,88,120,14,106,90,137

Secondary structure (DSSP, 8-state):
---EEEEEPPPHHIIIII-EEEEEEEEEESS---EEEEEEETTEEE-TTEEEPPPEE-SS-EEEEEEEEEEHHHHTTT--EEEEEEETT-SS-EEEEE---/-EEEEPPPHHIIIII---EEEEEE---S-EEEEEEETTEEE-TTEEEPPPEEETTEEEEEEEEE--HHHHHTT--EEEEEEE--EEEEE---

InterPro domains:
  IPR003006 Immunoglobulin/major histocompatibility complex, conserved site [PS00290] (222-228)
  IPR003006 Immunoglobulin/major histocompatibility complex, conserved site [PS00290] (429-435)
  IPR003006 Immunoglobulin/major histocompatibility complex, conserved site [PS00290] (643-649)
  IPR003597 Immunoglobulin C1-set [PF07654] (148-230)
  IPR003597 Immunoglobulin C1-set [PF07654] (258-329)
  IPR003597 Immunoglobulin C1-set [PF07654] (354-436)
  IPR003597 Immunoglobulin C1-set [PF07654] (460-543)
  IPR003597 Immunoglobulin C1-set [PF07654] (566-652)
  IPR003597 Immunoglobulin C1-set [SM00407] (160-234)
  IPR003597 Immunoglobulin C1-set [SM00407] (262-335)
  IPR003597 Immunoglobulin C1-set [SM00407] (367-441)
  IPR003597 Immunoglobulin C1-set [SM00407] (475-548)
  IPR003597 Immunoglobulin C1-set [SM00407] (581-655)
  IPR003598 Immunoglobulin subtype 2 [SM00408] (31-110)
  IPR003598 Immunoglobulin subtype 2 [SM00408] (363-438)
  IPR003598 Immunoglobulin subtype 2 [SM00408] (577-652)
  IPR003599 Immunoglobulin domain subtype [SM00409] (25-135)
  IPR003599 Immunoglobulin domain subtype [SM00409] (150-248)
  IPR003599 Immunoglobulin domain subtype [SM00409] (252-339)
  IPR003599 Immunoglobulin domain subtype [SM00409] (357-447)